Protein AF-0000000086131477 (afdb_homodimer)

Sequence (320 aa):
MYLPSTATLLSVALLLALPTSAAPSAKRVRQLFEVLTTGNFTDFFDLFSPNSTWNTIGFGVRDYDEMVEVFSEINCLLSNPPLIIETDLVLSQGSAGPYTSVQAHVPNGYIGTNVSFKGVQYNQTYSWIMKWDGETILSNTEYINDILAEDLIGDNSGNCMYLPSTATLLSVALLLALPTSAAPSAKRVRQLFEVLTTGNFTDFFDLFSPNSTWNTIGFGVRDYDEMVEVFSEINCLLSNPPLIIETDLVLSQGSAGPYTSVQAHVPNGYIGTNVSFKGVQYNQTYSWIMKWDGETILSNTEYINDILAEDLIGDNSGNC

Foldseek 3Di:
DPPPDPPPPPPPPPPPPPQAQFAAAQVVVQVQCVCLQVLNVVSVLVLADQQAWEQEPPPGIDGSVVVVVVLVVLQLFAPDDDFHKHWDDKDGCGSNHFKMKTKMWGDPPDVRHCAGPVGQRQTKIKIWIFGDRYSHTRYIYIYIDVVSVCVSVVVVPRPD/DPDDDPDPPPPPPPPPPPQAQFAAAQVVVQVQCVCLQVLNVVSVLVLADQQAWEQEVPPGIDGSVVVVVVLVVLQLFAPDDDFHKHWDDKDGCGSNHFKMKTKMWGDPPDPRHCAGPVGQRQTKIKIWIFGDRYSHTRYIYIYIDVVSVCVSVVVVPRPD

Organism: Cryphonectria parasitica (strain ATCC 38755 / EP155) (NCBI:txid660469)

InterPro domains:
  IPR032710 NTF2-like domain superfamily [SSF54427] (26-146)

pLDDT: mean 86.53, std 18.63, range [32.75, 98.94]

Solvent-accessible surface area (backbone atoms only — not comparable to full-atom values): 17178 Å² total; per-residue (Å²): 135,84,74,80,79,78,78,77,78,73,74,73,71,71,70,69,70,66,84,64,50,21,19,49,43,38,69,52,48,55,60,64,50,50,40,31,61,73,34,37,57,67,67,50,56,65,35,40,38,83,82,15,41,39,31,34,59,83,76,48,76,31,45,41,70,57,46,56,48,50,58,50,49,54,31,44,33,29,65,43,63,59,57,46,37,43,81,75,45,62,44,42,43,13,81,79,23,27,40,35,40,37,33,32,33,27,69,79,77,51,87,64,46,43,19,30,74,86,63,49,73,54,72,45,46,39,40,36,41,33,37,25,55,48,82,31,32,47,32,34,41,35,34,45,35,51,62,61,51,47,55,59,57,68,50,63,65,49,82,108,135,83,76,79,78,78,76,78,76,74,73,72,72,71,70,70,70,67,83,64,50,20,20,51,42,37,69,53,48,53,60,64,49,51,40,31,62,73,32,38,57,69,67,51,55,66,34,39,39,83,82,15,40,38,32,34,60,81,77,48,76,33,45,41,69,57,48,56,48,50,57,52,50,54,32,44,31,30,64,44,62,60,56,45,36,44,82,76,46,61,44,41,43,14,80,78,24,26,40,35,39,37,34,32,32,28,68,81,76,51,88,64,45,44,18,29,72,85,64,48,75,53,72,46,46,39,41,37,41,32,37,26,55,48,82,31,31,48,33,36,42,34,33,44,34,52,63,60,51,47,54,60,56,68,53,64,64,48,82,107

Secondary structure (DSSP, 8-state):
----------------------PPPHHHHHHHGGGGGGT-HHHHHTTEEEEEEEEETTTEEEEHHHHHHHHHHHHHHBSSPPP--EEEEEEE-GGG-SEEEEEEE----STTTTBBTT--B---EEEEEEEEETTEEEEEEEEE-HHHHHHHHHT-----/----------------------PPPHHHHHHHGGGGGGT-HHHHHTTEEEEEEEEETTTEEEEHHHHHHHHHHHHHHBSSPPP--EEEEEEE-GGG-SEEEEEEE----STTTTBBTT--B---EEEEEEEEETTEEEEEEEEE-HHHHHHHHHT-----

Structure (mmCIF, N/CA/C/O backbone):
data_AF-0000000086131477-model_v1
#
loop_
_entity.id
_entity.type
_entity.pdbx_description
1 polymer 'SnoaL-like domain-containing protein'
#
loop_
_atom_site.group_PDB
_atom_site.id
_atom_site.type_symbol
_atom_site.label_atom_id
_atom_site.label_alt_id
_atom_site.label_comp_id
_atom_site.label_asym_id
_atom_site.label_entity_id
_atom_site.label_seq_id
_atom_site.pdbx_PDB_ins_code
_atom_site.Cartn_x
_atom_site.Cartn_y
_atom_site.Cartn_z
_atom_site.occupancy
_atom_site.B_iso_or_equiv
_atom_site.auth_seq_id
_atom_site.auth_comp_id
_atom_site.auth_asym_id
_atom_site.auth_atom_id
_atom_site.pdbx_PDB_model_num
ATOM 1 N N . MET A 1 1 ? 9.133 74.188 -11.625 1 32.75 1 MET A N 1
ATOM 2 C CA . MET A 1 1 ? 8.227 73.188 -12.211 1 32.75 1 MET A CA 1
ATOM 3 C C . MET A 1 1 ? 8.484 71.812 -11.633 1 32.75 1 MET A C 1
ATOM 5 O O . MET A 1 1 ? 9.531 71.25 -11.891 1 32.75 1 MET A O 1
ATOM 9 N N . TYR A 1 2 ? 8 71.562 -10.398 1 42.69 2 TYR A N 1
ATOM 10 C CA . TYR A 1 2 ? 8.07 70.375 -9.57 1 42.69 2 TYR A CA 1
ATOM 11 C C . TYR A 1 2 ? 7.395 69.188 -10.258 1 42.69 2 TYR A C 1
ATOM 13 O O . TYR A 1 2 ? 6.219 69.25 -10.617 1 42.69 2 TYR A O 1
ATOM 21 N N . LEU A 1 3 ? 8.148 68.375 -11.07 1 43.03 3 LEU A N 1
ATOM 22 C CA . LEU A 1 3 ? 7.652 67.188 -11.711 1 43.03 3 LEU A CA 1
ATOM 23 C C . LEU A 1 3 ? 7.09 66.188 -10.68 1 43.03 3 LEU A C 1
ATOM 25 O O . LEU A 1 3 ? 7.703 66 -9.625 1 43.03 3 LEU A O 1
ATOM 29 N N . PRO A 1 4 ? 5.77 66 -10.688 1 45.69 4 PRO A N 1
ATOM 30 C CA . PRO A 1 4 ? 5.129 65.062 -9.766 1 45.69 4 PRO A CA 1
ATOM 31 C C . PRO A 1 4 ? 5.793 63.688 -9.766 1 45.69 4 PRO A C 1
ATOM 33 O O . PRO A 1 4 ? 6.41 63.281 -10.758 1 45.69 4 PRO A O 1
ATOM 36 N N . SER A 1 5 ? 6.305 63.219 -8.617 1 46.12 5 SER A N 1
ATOM 37 C CA . SER A 1 5 ? 6.836 61.906 -8.281 1 46.12 5 SER A CA 1
ATOM 38 C C . SER A 1 5 ? 5.91 60.781 -8.766 1 46.12 5 SER A C 1
ATOM 40 O O . SER A 1 5 ? 4.691 60.875 -8.602 1 46.12 5 SER A O 1
ATOM 42 N N . THR A 1 6 ? 6.227 60.125 -9.867 1 48.12 6 THR A N 1
ATOM 43 C CA . THR A 1 6 ? 5.574 58.938 -10.391 1 48.12 6 THR A CA 1
ATOM 44 C C . THR A 1 6 ? 5.359 57.906 -9.289 1 48.12 6 THR A C 1
ATOM 46 O O . THR A 1 6 ? 6.309 57.531 -8.594 1 48.12 6 THR A O 1
ATOM 49 N N . ALA A 1 7 ? 4.137 57.906 -8.672 1 48.66 7 ALA A N 1
ATOM 50 C CA . ALA A 1 7 ? 3.695 56.844 -7.785 1 48.66 7 ALA A CA 1
ATOM 51 C C . ALA A 1 7 ? 3.947 55.469 -8.414 1 48.66 7 ALA A C 1
ATOM 53 O O . ALA A 1 7 ? 3.529 55.219 -9.539 1 48.66 7 ALA A O 1
ATOM 54 N N . THR A 1 8 ? 5.043 54.781 -8.102 1 46.25 8 THR A N 1
ATOM 55 C CA . THR A 1 8 ? 5.273 53.375 -8.43 1 46.25 8 THR A CA 1
ATOM 56 C C . THR A 1 8 ? 4.109 52.531 -7.961 1 46.25 8 THR A C 1
ATOM 58 O O . THR A 1 8 ? 3.828 52.438 -6.762 1 46.25 8 THR A O 1
ATOM 61 N N . LEU A 1 9 ? 3.051 52.344 -8.797 1 39.81 9 LEU A N 1
ATOM 62 C CA . LEU A 1 9 ? 2.02 51.344 -8.516 1 39.81 9 LEU A CA 1
ATOM 63 C C . LEU A 1 9 ? 2.643 50 -8.195 1 39.81 9 LEU A C 1
ATOM 65 O O . LEU A 1 9 ? 3.318 49.406 -9.039 1 39.81 9 LEU A O 1
ATOM 69 N N . LEU A 1 10 ? 2.93 49.719 -6.988 1 40.97 10 LEU A N 1
ATOM 70 C CA . LEU A 1 10 ? 3.236 48.344 -6.582 1 40.97 10 LEU A CA 1
ATOM 71 C C . LEU A 1 10 ? 2.09 47.406 -6.934 1 40.97 10 LEU A C 1
ATOM 73 O O . LEU A 1 10 ? 0.997 47.5 -6.371 1 40.97 10 LEU A O 1
ATOM 77 N N . SER A 1 11 ? 1.997 46.969 -8.164 1 43.66 11 SER A N 1
ATOM 78 C CA . SER A 1 11 ? 1.09 45.875 -8.438 1 43.66 11 SER A CA 1
ATOM 79 C C . SER A 1 11 ? 1.346 44.688 -7.488 1 43.66 11 SER A C 1
ATOM 81 O O . SER A 1 11 ? 2.445 44.156 -7.461 1 43.66 11 SER A O 1
ATOM 83 N N . VAL A 1 12 ? 0.784 44.719 -6.32 1 43.28 12 VAL A N 1
ATOM 84 C CA . VAL A 1 12 ? 0.713 43.469 -5.566 1 43.28 12 VAL A CA 1
ATOM 85 C C . VAL A 1 12 ? 0.174 42.375 -6.465 1 43.28 12 VAL A C 1
ATOM 87 O O . VAL A 1 12 ? -1.001 42.375 -6.836 1 43.28 12 VAL A O 1
ATOM 90 N N . ALA A 1 13 ? 0.929 41.75 -7.348 1 42.25 13 ALA A N 1
ATOM 91 C CA . ALA A 1 13 ? 0.475 40.5 -7.902 1 42.25 13 ALA A CA 1
ATOM 92 C C . ALA A 1 13 ? -0.101 39.594 -6.816 1 42.25 13 ALA A C 1
ATOM 94 O O . ALA A 1 13 ? 0.621 39.156 -5.918 1 42.25 13 ALA A O 1
ATOM 95 N N . LEU A 1 14 ? -1.338 39.781 -6.473 1 39.38 14 LEU A N 1
ATOM 96 C CA . LEU A 1 14 ? -1.982 38.625 -5.828 1 39.38 14 LEU A CA 1
ATOM 97 C C . LEU A 1 14 ? -1.565 37.312 -6.492 1 39.38 14 LEU A C 1
ATOM 99 O O . LEU A 1 14 ? -1.903 37.062 -7.652 1 39.38 14 LEU A O 1
ATOM 103 N N . LEU A 1 15 ? -0.4 36.906 -6.297 1 42.31 15 LEU A N 1
ATOM 104 C CA . LEU A 1 15 ? -0.199 35.5 -6.645 1 42.31 15 LEU A CA 1
ATOM 105 C C . LEU A 1 15 ? -1.448 34.688 -6.336 1 42.31 15 LEU A C 1
ATOM 107 O O . LEU A 1 15 ? -1.74 34.406 -5.172 1 42.31 15 LEU A O 1
ATOM 111 N N . LEU A 1 16 ? -2.533 34.969 -6.938 1 41.81 16 LEU A N 1
ATOM 112 C CA . LEU A 1 16 ? -3.594 33.969 -6.906 1 41.81 16 LEU A CA 1
ATOM 113 C C . LEU A 1 16 ? -3.014 32.562 -6.773 1 41.81 16 LEU A C 1
ATOM 115 O O . LEU A 1 16 ? -2.35 32.094 -7.688 1 41.81 16 LEU A O 1
ATOM 119 N N . ALA A 1 17 ? -2.457 32.219 -5.609 1 46.94 17 ALA A N 1
ATOM 120 C CA . ALA A 1 17 ? -2.203 30.812 -5.332 1 46.94 17 ALA A CA 1
ATOM 121 C C . ALA A 1 17 ? -3.227 29.922 -6.031 1 46.94 17 ALA A C 1
ATOM 123 O O . ALA A 1 17 ? -4.426 30 -5.754 1 46.94 17 ALA A O 1
ATOM 124 N N . LEU A 1 18 ? -3.297 29.703 -7.27 1 50.12 18 LEU A N 1
ATOM 125 C CA . LEU A 1 18 ? -4.137 28.688 -7.891 1 50.12 18 LEU A CA 1
ATOM 126 C C . LEU A 1 18 ? -4.508 27.609 -6.891 1 50.12 18 LEU A C 1
ATOM 128 O O . LEU A 1 18 ? -3.666 27.172 -6.098 1 50.12 18 LEU A O 1
ATOM 132 N N . PRO A 1 19 ? -5.77 27.516 -6.527 1 53.78 19 PRO A N 1
ATOM 133 C CA . PRO A 1 19 ? -6.273 26.562 -5.543 1 53.78 19 PRO A CA 1
ATOM 134 C C . PRO A 1 19 ? -5.602 25.188 -5.656 1 53.78 19 PRO A C 1
ATOM 136 O O . PRO A 1 19 ? -5.645 24.562 -6.719 1 53.78 19 PRO A O 1
ATOM 139 N N . THR A 1 20 ? -4.453 25 -5.195 1 63.91 20 THR A N 1
ATOM 140 C CA . THR A 1 20 ? -3.803 23.703 -5.164 1 63.91 20 THR A CA 1
ATOM 141 C C . THR A 1 20 ? -4.77 22.625 -4.668 1 63.91 20 THR A C 1
ATOM 143 O O . THR A 1 20 ? -5.566 22.875 -3.76 1 63.91 20 THR A O 1
ATOM 146 N N . SER A 1 21 ? -5.105 21.656 -5.469 1 81.75 21 SER A N 1
ATOM 147 C CA . SER A 1 21 ? -5.965 20.547 -5.078 1 81.75 21 SER A CA 1
ATOM 148 C C . SER A 1 21 ? -5.609 20.031 -3.686 1 81.75 21 SER A C 1
ATOM 150 O O . SER A 1 21 ? -4.434 19.859 -3.359 1 81.75 21 SER A O 1
ATOM 152 N N . ALA A 1 22 ? -6.602 20.141 -2.846 1 93.75 22 ALA A N 1
ATOM 153 C CA . ALA A 1 22 ? -6.434 19.75 -1.451 1 93.75 22 ALA A CA 1
ATOM 154 C C . ALA A 1 22 ? -7.18 18.453 -1.157 1 93.75 22 ALA A C 1
ATOM 156 O O . ALA A 1 22 ? -8.203 18.156 -1.784 1 93.75 22 ALA A O 1
ATOM 157 N N . ALA A 1 23 ? -6.633 17.641 -0.344 1 98.19 23 ALA A N 1
ATOM 158 C CA . ALA A 1 23 ? -7.32 16.484 0.229 1 98.19 23 ALA A CA 1
ATOM 159 C C . ALA A 1 23 ? -7.98 16.844 1.558 1 98.19 23 ALA A C 1
ATOM 161 O O . ALA A 1 23 ? -7.605 17.828 2.199 1 98.19 23 ALA A O 1
ATOM 162 N N . PRO A 1 24 ? -9 16.047 1.978 1 98.44 24 PRO A N 1
ATOM 163 C CA . PRO A 1 24 ? -9.477 16.219 3.35 1 98.44 24 PRO A CA 1
ATOM 164 C C . PRO A 1 24 ? -8.422 15.875 4.395 1 98.44 24 PRO A C 1
ATOM 166 O O . PRO A 1 24 ? -7.434 15.203 4.082 1 98.44 24 PRO A O 1
ATOM 169 N N . SER A 1 25 ? -8.633 16.391 5.578 1 98 25 SER A N 1
ATOM 170 C CA . SER A 1 25 ? -7.777 15.977 6.688 1 98 25 SER A CA 1
ATOM 171 C C . SER A 1 25 ? -7.883 14.477 6.945 1 98 25 SER A C 1
ATOM 173 O O . SER A 1 25 ? -8.859 13.844 6.543 1 98 25 SER A O 1
ATOM 175 N N . ALA A 1 26 ? -6.902 14 7.637 1 98.5 26 ALA A N 1
ATOM 176 C CA . ALA A 1 26 ? -6.957 12.586 8.016 1 98.5 26 ALA A CA 1
ATOM 177 C C . ALA A 1 26 ? -8.211 12.289 8.836 1 98.5 26 ALA A C 1
ATOM 179 O O . ALA A 1 26 ? -8.859 11.266 8.641 1 98.5 26 ALA A O 1
ATOM 180 N N . LYS A 1 27 ? -8.516 13.148 9.727 1 98.25 27 LYS A N 1
ATOM 181 C CA . LYS A 1 27 ? -9.711 12.977 10.555 1 98.25 27 LYS A CA 1
ATOM 182 C C . LYS A 1 27 ? -10.969 12.93 9.695 1 98.25 2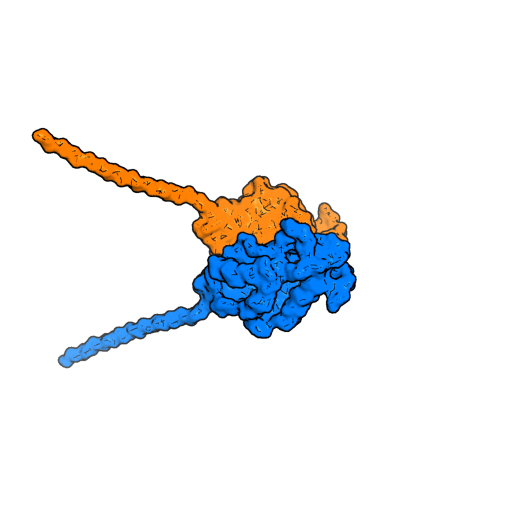7 LYS A C 1
ATOM 184 O O . LYS A 1 27 ? -11.844 12.094 9.914 1 98.25 27 LYS A O 1
ATOM 189 N N . ARG A 1 28 ? -11.047 13.773 8.75 1 98.75 28 ARG A N 1
ATOM 190 C CA . ARG A 1 28 ? -12.219 13.828 7.883 1 98.75 28 ARG A CA 1
ATOM 191 C C . ARG A 1 28 ? -12.32 12.578 7.016 1 98.75 28 ARG A C 1
ATOM 193 O O . ARG A 1 28 ? -13.406 12.031 6.824 1 98.75 28 ARG A O 1
ATOM 200 N N . VAL A 1 29 ? -11.227 12.117 6.469 1 98.88 29 VAL A N 1
ATOM 201 C CA . VAL A 1 29 ? -11.211 10.891 5.68 1 98.88 29 VAL A CA 1
ATOM 202 C C . VAL A 1 29 ? -11.727 9.727 6.52 1 98.88 29 VAL A C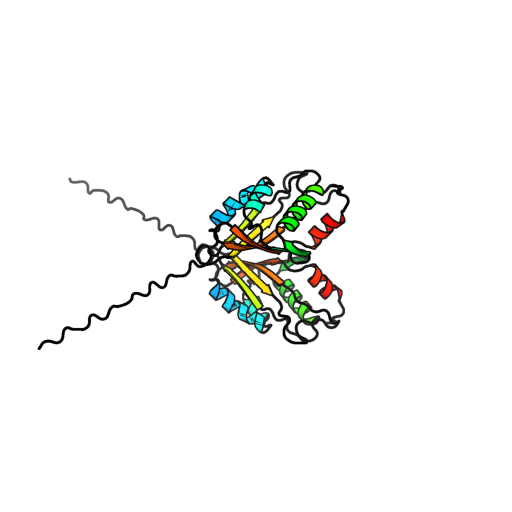 1
ATOM 204 O O . VAL A 1 29 ? -12.547 8.93 6.055 1 98.88 29 VAL A O 1
ATOM 207 N N . ARG A 1 30 ? -11.258 9.648 7.773 1 98.75 30 ARG A N 1
ATOM 208 C CA . ARG A 1 30 ? -11.734 8.594 8.656 1 98.75 30 ARG A CA 1
ATOM 209 C C . ARG A 1 30 ? -13.25 8.656 8.828 1 98.75 30 ARG A C 1
ATOM 211 O O . ARG A 1 30 ? -13.93 7.629 8.805 1 98.75 30 ARG A O 1
ATOM 218 N N . GLN A 1 31 ? -13.734 9.828 8.984 1 98.75 31 GLN A N 1
ATOM 219 C CA . GLN A 1 31 ? -15.18 10.008 9.133 1 98.75 31 GLN A CA 1
ATOM 220 C C . GLN A 1 31 ? -15.922 9.57 7.879 1 98.75 31 GLN A C 1
ATOM 222 O O . GLN A 1 31 ? -16.922 8.859 7.965 1 98.75 31 GLN A O 1
ATOM 227 N N . LEU A 1 32 ? -15.414 9.961 6.746 1 98.75 32 LEU A N 1
ATOM 228 C CA . LEU A 1 32 ? -16.047 9.633 5.477 1 98.75 32 LEU A CA 1
ATOM 229 C C . LEU A 1 32 ? -16.031 8.125 5.238 1 98.75 32 LEU A C 1
ATOM 231 O O . LEU A 1 32 ? -16.969 7.578 4.645 1 98.75 32 LEU A O 1
ATOM 235 N N . PHE A 1 33 ? -15.055 7.445 5.75 1 98.81 33 PHE A N 1
ATOM 236 C CA . PHE A 1 33 ? -14.875 6.031 5.457 1 98.81 33 PHE A CA 1
ATOM 237 C C . PHE A 1 33 ? -15.578 5.164 6.492 1 98.81 33 PHE A C 1
ATOM 239 O O . PHE A 1 33 ? -15.602 3.939 6.375 1 98.81 33 PHE A O 1
ATOM 246 N N . GLU A 1 34 ? -16.266 5.781 7.484 1 98.31 34 GLU A N 1
ATOM 247 C CA . GLU A 1 34 ? -17.031 5.027 8.484 1 98.31 34 GLU A CA 1
ATOM 248 C C . GLU A 1 34 ? -18.125 4.188 7.828 1 98.31 34 GLU A C 1
ATOM 250 O O . GLU A 1 34 ? -18.531 3.166 8.375 1 98.31 34 GLU A O 1
ATOM 255 N N . VAL A 1 35 ? -18.547 4.547 6.703 1 97.81 35 VAL A N 1
ATOM 256 C CA . VAL A 1 35 ? -19.594 3.836 5.977 1 97.81 35 VAL A CA 1
ATOM 257 C C . VAL A 1 35 ? -19.125 2.422 5.645 1 97.81 35 VAL A C 1
ATOM 259 O O . VAL A 1 35 ? -19.938 1.518 5.453 1 97.81 35 VAL A O 1
ATOM 262 N N . LEU A 1 36 ? -17.828 2.232 5.551 1 96.94 36 LEU A N 1
ATOM 263 C CA . LEU A 1 36 ? -17.25 0.924 5.246 1 96.94 36 LEU A CA 1
ATOM 264 C C . LEU A 1 36 ? -17.516 -0.062 6.379 1 96.94 36 LEU A C 1
ATOM 266 O O . LEU A 1 36 ? -17.609 -1.271 6.148 1 96.94 36 LEU A O 1
ATOM 270 N N . THR A 1 37 ? -17.688 0.413 7.617 1 95.5 37 THR A N 1
ATOM 271 C CA . THR A 1 37 ? -17.844 -0.458 8.773 1 95.5 37 THR A CA 1
ATOM 272 C C . THR A 1 37 ? -19.234 -1.084 8.797 1 95.5 37 THR A C 1
ATOM 274 O O . THR A 1 37 ? -19.484 -2.039 9.539 1 95.5 37 THR A O 1
ATOM 277 N N . THR A 1 38 ? -20.156 -0.576 7.957 1 93.94 38 THR A N 1
ATOM 278 C CA . THR A 1 38 ? -21.484 -1.167 7.84 1 93.94 38 THR A CA 1
ATOM 279 C C . THR A 1 38 ? -21.688 -1.782 6.457 1 93.94 38 THR A C 1
ATOM 281 O O . THR A 1 38 ? -22.797 -2.172 6.094 1 93.94 38 THR A O 1
ATOM 284 N N . GLY A 1 39 ? -20.719 -1.726 5.672 1 94.5 39 GLY A N 1
ATOM 285 C CA . GLY A 1 39 ? -20.781 -2.309 4.34 1 94.5 39 GLY A CA 1
ATOM 286 C C . GLY A 1 39 ? -21.594 -1.474 3.361 1 94.5 39 GLY A C 1
ATOM 287 O O . GLY A 1 39 ? -22.141 -2.002 2.393 1 94.5 39 GLY A O 1
ATOM 288 N N . ASN A 1 40 ? -21.734 -0.215 3.703 1 95.44 40 ASN A N 1
ATOM 289 C CA . ASN A 1 40 ? -22.438 0.693 2.807 1 95.44 40 ASN A CA 1
ATOM 290 C C . ASN A 1 40 ? -21.531 1.189 1.683 1 95.44 40 ASN A C 1
ATOM 292 O O . ASN A 1 40 ? -21.062 2.326 1.718 1 95.44 40 ASN A O 1
ATOM 296 N N . PHE A 1 41 ? -21.438 0.434 0.59 1 95.75 41 PHE A N 1
ATOM 297 C CA . PHE A 1 41 ? -20.516 0.742 -0.5 1 95.75 41 PHE A CA 1
ATOM 298 C C . PHE A 1 41 ? -21.141 1.757 -1.455 1 95.75 41 PHE A C 1
ATOM 300 O O . PHE A 1 41 ? -20.422 2.439 -2.191 1 95.75 41 PHE A O 1
ATOM 307 N N . THR A 1 42 ? -22.438 1.88 -1.412 1 95.94 42 THR A N 1
ATOM 308 C CA . THR A 1 42 ? -23.062 2.938 -2.203 1 95.94 42 THR A CA 1
ATOM 309 C C . THR A 1 42 ? -22.562 4.309 -1.759 1 95.94 42 THR A C 1
ATOM 311 O O . THR A 1 42 ? -22.078 5.09 -2.576 1 95.94 42 THR A O 1
ATOM 314 N N . ASP A 1 43 ? -22.625 4.559 -0.471 1 97.69 43 ASP A N 1
ATOM 315 C CA . ASP A 1 43 ? -22.141 5.836 0.058 1 97.69 43 ASP A CA 1
ATOM 316 C C . ASP A 1 43 ? -20.641 5.984 -0.138 1 97.69 43 ASP A C 1
ATOM 318 O O . ASP A 1 43 ? -20.141 7.086 -0.397 1 97.69 43 ASP A O 1
ATOM 322 N N . PHE A 1 44 ? -19.938 4.914 0.017 1 98.56 44 PHE A N 1
ATOM 323 C CA . PHE A 1 44 ? -18.484 4.965 -0.184 1 98.56 44 PHE A CA 1
ATOM 324 C C . PHE A 1 44 ? -18.156 5.375 -1.614 1 98.56 44 PHE A C 1
ATOM 326 O O . PHE A 1 44 ? -17.359 6.281 -1.835 1 98.56 44 PHE A O 1
ATOM 333 N N . PHE A 1 45 ? -18.828 4.734 -2.588 1 98.12 45 PHE A N 1
ATOM 334 C CA . PHE A 1 45 ? -18.5 5 -3.984 1 98.12 45 PHE A CA 1
ATOM 335 C C . PHE A 1 45 ? -19.047 6.355 -4.418 1 98.12 45 PHE A C 1
ATOM 337 O O . PHE A 1 45 ? -18.625 6.898 -5.441 1 98.12 45 PHE A O 1
ATOM 344 N N . ASP A 1 46 ? -19.953 6.969 -3.631 1 97.94 46 ASP A N 1
ATOM 345 C CA . ASP A 1 46 ? -20.422 8.328 -3.891 1 97.94 46 ASP A CA 1
ATOM 346 C C . ASP A 1 46 ? -19.297 9.344 -3.678 1 97.94 46 ASP A C 1
ATOM 348 O O . ASP A 1 46 ? -19.406 10.492 -4.109 1 97.94 46 ASP A O 1
ATOM 352 N N . LEU A 1 47 ? -18.281 8.922 -3.002 1 98.69 47 LEU A N 1
ATOM 353 C CA . LEU A 1 47 ? -17.141 9.812 -2.775 1 98.69 47 LEU A CA 1
ATOM 354 C C . LEU A 1 47 ? -16.281 9.938 -4.035 1 98.69 47 LEU A C 1
ATOM 356 O O . LEU A 1 47 ? -15.438 10.828 -4.133 1 98.69 47 LEU A O 1
ATOM 360 N N . PHE A 1 48 ? -16.453 9.031 -4.988 1 98.69 48 PHE A N 1
ATOM 361 C CA . PHE A 1 48 ? -15.625 9.008 -6.184 1 98.69 48 PHE A CA 1
ATOM 362 C C . PHE A 1 48 ? -16.266 9.812 -7.309 1 98.69 48 PHE A C 1
ATOM 364 O O . PHE A 1 48 ? -17.484 9.773 -7.484 1 98.69 48 PHE A O 1
ATOM 371 N N . SER A 1 49 ? -15.391 10.477 -8.078 1 98.56 49 SER A N 1
ATOM 372 C CA . SER A 1 49 ? -15.844 11.039 -9.344 1 98.56 49 SER A CA 1
ATOM 373 C C . SER A 1 49 ? -16.328 9.953 -10.297 1 98.56 49 SER A C 1
ATOM 375 O O . SER A 1 49 ? -15.719 8.883 -10.391 1 98.56 49 SER A O 1
ATOM 377 N N . PRO A 1 50 ? -17.422 10.203 -11.07 1 97.81 50 PRO A N 1
ATOM 378 C CA . PRO A 1 50 ? -17.844 9.203 -12.047 1 97.81 50 PRO A CA 1
ATOM 379 C C . PRO A 1 50 ? -16.781 8.906 -13.102 1 97.81 50 PRO A C 1
ATOM 381 O O . PRO A 1 50 ? -16.859 7.887 -13.789 1 97.81 50 PRO A O 1
ATOM 384 N N . ASN A 1 51 ? -15.781 9.812 -13.211 1 98.25 51 ASN A N 1
ATOM 385 C CA . ASN A 1 51 ? -14.688 9.617 -14.156 1 98.25 51 ASN A CA 1
ATOM 386 C C . ASN A 1 51 ? -13.438 9.086 -13.469 1 98.25 51 ASN A C 1
ATOM 388 O O . ASN A 1 51 ? -12.344 9.109 -14.047 1 98.25 51 ASN A O 1
ATOM 392 N N . SER A 1 52 ? -13.609 8.664 -12.25 1 98.69 52 SER A N 1
ATOM 393 C CA . SER A 1 52 ? -12.461 8.203 -11.484 1 98.69 52 SER A CA 1
ATOM 394 C C . SER A 1 52 ? -11.906 6.895 -12.039 1 98.69 52 SER A C 1
ATOM 396 O O . SER A 1 52 ? -12.602 6.191 -12.773 1 98.69 52 SER A O 1
ATOM 398 N N . THR A 1 53 ? -10.633 6.645 -11.75 1 98.75 53 THR A N 1
ATOM 399 C CA . THR A 1 53 ? -9.984 5.375 -12.062 1 98.75 53 THR A CA 1
ATOM 400 C C . THR A 1 53 ? -9.547 4.664 -10.789 1 98.75 53 THR A C 1
ATOM 402 O O . THR A 1 53 ? -9.219 5.312 -9.789 1 98.75 53 THR A O 1
ATOM 405 N N . TRP A 1 54 ? -9.602 3.434 -10.844 1 98.69 54 TRP A N 1
ATOM 406 C CA . TRP A 1 54 ? -9.172 2.543 -9.773 1 98.69 54 TRP A CA 1
ATOM 407 C C . TRP A 1 54 ? -8.18 1.511 -10.289 1 98.69 54 TRP A C 1
ATOM 409 O O . TRP A 1 54 ? -8.539 0.622 -11.062 1 98.69 54 TRP A O 1
ATOM 419 N N . ASN A 1 55 ? -6.969 1.658 -9.805 1 98.75 55 ASN A N 1
ATOM 420 C CA . ASN A 1 55 ? -5.91 0.731 -10.195 1 98.75 55 ASN A CA 1
ATOM 421 C C . ASN A 1 55 ? -5.586 -0.252 -9.07 1 98.75 55 ASN A C 1
ATOM 423 O O . ASN A 1 55 ? -4.98 0.123 -8.07 1 98.75 55 ASN A O 1
ATOM 427 N N . THR A 1 56 ? -6.027 -1.461 -9.188 1 98.25 56 THR A N 1
ATOM 428 C CA . THR A 1 56 ? -5.605 -2.498 -8.258 1 98.25 56 THR A CA 1
ATOM 429 C C . THR A 1 56 ? -4.328 -3.176 -8.742 1 98.25 56 THR A C 1
ATOM 431 O O . THR A 1 56 ? -4.336 -3.889 -9.742 1 98.25 56 THR A O 1
ATOM 434 N N . ILE A 1 57 ? -3.289 -3.014 -7.988 1 98.31 57 ILE A N 1
ATOM 435 C CA . ILE A 1 57 ? -1.998 -3.582 -8.359 1 98.31 57 ILE A CA 1
ATOM 436 C C . ILE A 1 57 ? -2.115 -5.102 -8.461 1 98.31 57 ILE A C 1
ATOM 438 O O . ILE A 1 57 ? -2.643 -5.75 -7.559 1 98.31 57 ILE A O 1
ATOM 442 N N . GLY A 1 58 ? -1.718 -5.648 -9.625 1 94.94 58 GLY A N 1
ATOM 443 C CA . GLY A 1 58 ? -1.846 -7.074 -9.891 1 94.94 58 GLY A CA 1
ATOM 444 C C . GLY A 1 58 ? -3.062 -7.418 -10.727 1 94.94 58 GLY A C 1
ATOM 445 O O . GLY A 1 58 ? -3.115 -8.477 -11.352 1 94.94 58 GLY A O 1
ATOM 446 N N . PHE A 1 59 ? -4.086 -6.492 -10.781 1 95.06 59 PHE A N 1
ATOM 447 C CA . PHE A 1 59 ? -5.34 -6.844 -11.438 1 95.06 59 PHE A CA 1
ATOM 448 C C . PHE A 1 59 ? -5.699 -5.816 -12.508 1 95.06 59 PHE A C 1
ATOM 450 O O . PHE A 1 59 ? -6.594 -6.051 -13.328 1 95.06 59 PHE A O 1
ATOM 457 N N . GLY A 1 60 ? -5.035 -4.629 -12.461 1 96.5 60 GLY A N 1
ATOM 458 C CA . GLY A 1 60 ? -5.215 -3.674 -13.539 1 96.5 60 GLY A CA 1
ATOM 459 C C . GLY A 1 60 ? -6.105 -2.504 -13.164 1 96.5 60 GLY A C 1
ATOM 460 O O . GLY A 1 60 ? -6.516 -2.379 -12.008 1 96.5 60 GLY A O 1
ATOM 461 N N . VAL A 1 61 ? -6.359 -1.618 -14.195 1 98.31 61 VAL A N 1
ATOM 462 C CA . VAL A 1 61 ? -7.098 -0.374 -14 1 98.31 61 VAL A CA 1
ATOM 463 C C . VAL A 1 61 ? -8.562 -0.58 -14.375 1 98.31 61 VAL A C 1
ATOM 465 O O . VAL A 1 61 ? -8.867 -1.233 -15.375 1 98.31 61 VAL A O 1
ATOM 468 N N . ARG A 1 62 ? -9.461 -0.019 -13.555 1 98.44 62 ARG A N 1
ATOM 469 C CA . ARG A 1 62 ? -10.898 -0.048 -13.789 1 98.44 62 ARG A CA 1
ATOM 470 C C . ARG A 1 62 ? -11.492 1.354 -13.703 1 98.44 62 ARG A C 1
ATOM 472 O O . ARG A 1 62 ? -10.992 2.203 -12.961 1 98.44 62 ARG A O 1
ATOM 479 N N . ASP A 1 63 ? -12.516 1.511 -14.469 1 98.44 63 ASP A N 1
ATOM 480 C CA . ASP A 1 63 ? -13.266 2.75 -14.305 1 98.44 63 ASP A CA 1
ATOM 481 C C . ASP A 1 63 ? -14.297 2.623 -13.18 1 98.44 63 ASP A C 1
ATOM 483 O O . ASP A 1 63 ? -14.367 1.587 -12.516 1 98.44 63 ASP A O 1
ATOM 487 N N . TYR A 1 64 ? -14.984 3.678 -12.945 1 98.19 64 TYR A N 1
ATOM 488 C CA . TYR A 1 64 ? -15.922 3.771 -11.828 1 98.19 64 TYR A CA 1
ATOM 489 C C . TYR A 1 64 ? -16.922 2.619 -11.859 1 98.19 64 TYR A C 1
ATOM 491 O O . TYR A 1 64 ? -17.062 1.89 -10.875 1 98.19 64 TYR A O 1
ATOM 499 N N . ASP A 1 65 ? -17.594 2.328 -12.945 1 97.81 65 ASP A N 1
ATOM 500 C CA . ASP A 1 65 ? -18.641 1.302 -13.047 1 97.81 65 ASP A CA 1
ATOM 501 C C . ASP A 1 65 ? -18.047 -0.093 -12.852 1 97.81 65 ASP A C 1
ATOM 503 O O . ASP A 1 65 ? -18.641 -0.939 -12.188 1 97.81 65 ASP A O 1
ATOM 507 N N . GLU A 1 66 ? -16.922 -0.283 -13.43 1 97.5 66 GLU A N 1
ATOM 508 C CA . GLU A 1 66 ? -16.266 -1.576 -13.305 1 97.5 66 GLU A CA 1
ATOM 509 C C . GLU A 1 66 ? -15.891 -1.862 -11.852 1 97.5 66 GLU A C 1
ATOM 511 O O . GLU A 1 66 ? -16 -2.998 -11.383 1 97.5 66 GLU A O 1
ATOM 516 N N . MET A 1 67 ? -15.461 -0.821 -11.156 1 96.31 67 MET A N 1
ATOM 517 C CA . MET A 1 67 ? -15.062 -1.022 -9.766 1 96.31 67 MET A CA 1
ATOM 518 C C . MET A 1 67 ? -16.281 -1.321 -8.891 1 96.31 67 MET A C 1
ATOM 520 O O . MET A 1 67 ? -16.219 -2.191 -8.023 1 96.31 67 MET A O 1
ATOM 524 N N . VAL A 1 68 ? -17.328 -0.635 -9.125 1 95.94 68 VAL A N 1
ATOM 525 C CA . VAL A 1 68 ? -18.562 -0.905 -8.398 1 95.94 68 VAL A CA 1
ATOM 526 C C . VAL A 1 68 ? -18.984 -2.359 -8.609 1 95.94 68 VAL A C 1
ATOM 528 O O . VAL A 1 68 ? -19.391 -3.041 -7.664 1 95.94 68 VAL A O 1
ATOM 531 N N . GLU A 1 69 ? -18.797 -2.867 -9.789 1 94.12 69 GLU A N 1
ATOM 532 C CA . GLU A 1 69 ? -19.141 -4.25 -10.10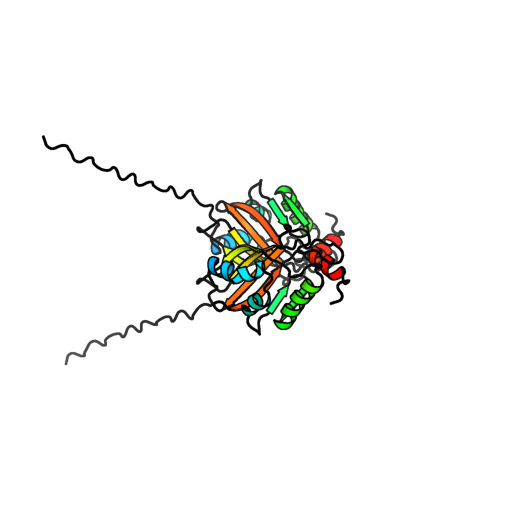9 1 94.12 69 GLU A CA 1
ATOM 533 C C . GLU A 1 69 ? -18.25 -5.23 -9.352 1 94.12 69 GLU A C 1
ATOM 535 O O . GLU A 1 69 ? -18.719 -6.273 -8.891 1 94.12 69 GLU A O 1
ATOM 540 N N . VAL A 1 70 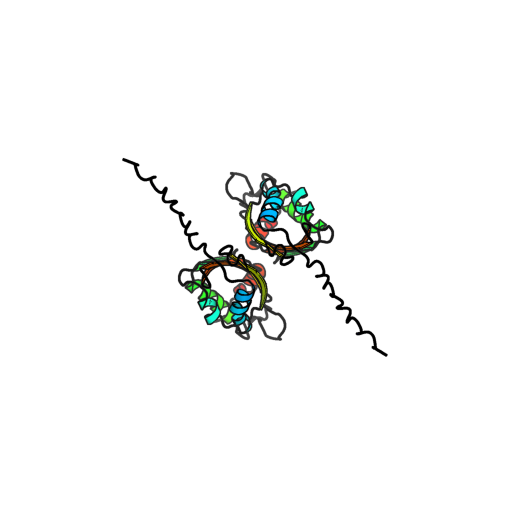? -17 -4.926 -9.211 1 93.19 70 VAL A N 1
ATOM 541 C CA . VAL A 1 70 ? -16.062 -5.801 -8.508 1 93.19 70 VAL A CA 1
ATOM 542 C C . VAL A 1 70 ? -16.516 -5.973 -7.059 1 93.19 70 VAL A C 1
ATOM 544 O O . VAL A 1 70 ? -16.547 -7.094 -6.543 1 93.19 70 VAL A O 1
ATOM 547 N N . PHE A 1 71 ? -16.859 -4.863 -6.406 1 92.94 71 PHE A N 1
ATOM 548 C CA . PHE A 1 71 ? -17.25 -4.945 -5.008 1 92.94 71 PHE A CA 1
ATOM 549 C C . PHE A 1 71 ? -18.578 -5.695 -4.867 1 92.94 71 PHE A C 1
ATOM 551 O O . PHE A 1 71 ? -18.781 -6.418 -3.889 1 92.94 71 PHE A O 1
ATOM 558 N N . SER A 1 72 ? -19.422 -5.551 -5.855 1 91.88 72 SER A N 1
ATOM 559 C CA . SER A 1 72 ? -20.656 -6.332 -5.887 1 91.88 72 SER A CA 1
ATOM 560 C C . SER A 1 72 ? -20.359 -7.82 -6.027 1 91.88 72 SER A C 1
ATOM 562 O O . SER A 1 72 ? -20.984 -8.648 -5.352 1 91.88 72 SER A O 1
ATOM 564 N N . GLU A 1 73 ? -19.438 -8.141 -6.824 1 90 73 GLU A N 1
ATOM 565 C CA . GLU A 1 73 ? -19.047 -9.531 -7.031 1 90 73 GLU A CA 1
ATOM 566 C C . GLU A 1 73 ? -18.453 -10.133 -5.762 1 90 73 GLU A C 1
ATOM 568 O O . GLU A 1 73 ? -18.734 -11.281 -5.418 1 90 73 GLU A O 1
ATOM 573 N N . ILE A 1 74 ? -17.609 -9.367 -5.102 1 91.25 74 ILE A N 1
ATOM 574 C CA . ILE A 1 74 ? -17.016 -9.836 -3.855 1 91.25 74 ILE A CA 1
ATOM 575 C C . ILE A 1 74 ? -18.125 -10.141 -2.844 1 91.25 74 ILE A C 1
ATOM 577 O O . ILE A 1 74 ? -18.094 -11.18 -2.18 1 91.25 74 ILE A O 1
ATOM 581 N N . ASN A 1 75 ? -19.078 -9.273 -2.791 1 90.5 75 ASN A N 1
ATOM 582 C CA . ASN A 1 75 ? -20.203 -9.492 -1.875 1 90.5 75 ASN A CA 1
ATOM 583 C C . ASN A 1 75 ? -20.969 -10.758 -2.223 1 90.5 75 ASN A C 1
ATOM 585 O O . ASN A 1 75 ? -21.438 -11.469 -1.333 1 90.5 75 ASN A O 1
ATOM 589 N N . CYS A 1 76 ? -21.016 -11.039 -3.469 1 89.31 76 CYS A N 1
ATOM 590 C CA . CYS A 1 76 ? -21.734 -12.219 -3.928 1 89.31 76 CYS A CA 1
ATOM 591 C C . CYS A 1 76 ? -21.016 -13.5 -3.535 1 89.31 76 CYS A C 1
ATOM 593 O O . CYS A 1 76 ? -21.625 -14.562 -3.451 1 89.31 76 CYS A O 1
ATOM 595 N N . LEU A 1 77 ? -19.797 -13.406 -3.248 1 89.12 77 LEU A N 1
ATOM 596 C CA . LEU A 1 77 ? -19.016 -14.586 -2.908 1 89.12 77 LEU A CA 1
ATOM 597 C C . LEU A 1 77 ? -19.062 -14.859 -1.41 1 89.12 77 LEU A C 1
ATOM 599 O O . LEU A 1 77 ? -18.672 -15.945 -0.96 1 89.12 77 LEU A O 1
ATOM 603 N N . LEU A 1 78 ? -19.516 -13.875 -0.652 1 89 78 LEU A N 1
ATOM 604 C CA . LEU A 1 78 ? -19.547 -14.016 0.799 1 89 78 LEU A CA 1
ATOM 605 C C . LEU A 1 78 ? -20.828 -14.727 1.24 1 89 78 LEU A C 1
ATOM 607 O O . LEU A 1 78 ? -21.906 -14.477 0.692 1 89 78 LEU A O 1
ATOM 611 N N . SER A 1 79 ? -20.703 -15.586 2.275 1 86.94 79 SER A N 1
ATOM 612 C CA . SER A 1 79 ? -21.844 -16.328 2.785 1 86.94 79 SER A CA 1
ATOM 613 C C . SER A 1 79 ? -22.812 -15.414 3.514 1 86.94 79 SER A C 1
ATOM 615 O O . SER A 1 79 ? -24.031 -15.648 3.502 1 86.94 79 SER A O 1
ATOM 617 N N . ASN A 1 80 ? -22.344 -14.359 4.148 1 89 80 ASN A N 1
ATOM 618 C CA . ASN A 1 80 ? -23.156 -13.375 4.871 1 89 80 ASN A CA 1
ATOM 619 C C . ASN A 1 80 ? -22.75 -11.953 4.516 1 89 80 ASN A C 1
ATOM 621 O O . ASN A 1 80 ? -22.047 -11.289 5.285 1 89 80 ASN A O 1
ATOM 625 N N . PRO A 1 81 ? -23.234 -11.5 3.412 1 90.31 81 PRO A N 1
ATOM 626 C CA . PRO A 1 81 ? -22.953 -10.109 3.051 1 90.31 81 PRO A CA 1
ATOM 627 C C . PRO A 1 81 ? -23.672 -9.109 3.949 1 90.31 81 PRO A C 1
ATOM 629 O O . PRO A 1 81 ? -24.641 -9.469 4.629 1 90.31 81 PRO A O 1
ATOM 632 N N . PRO A 1 82 ? -23.047 -7.883 4.062 1 92.38 82 PRO A N 1
ATOM 633 C CA . PRO A 1 82 ? -22.031 -7.246 3.211 1 92.38 82 PRO A CA 1
ATOM 634 C C . PRO A 1 82 ? -20.609 -7.414 3.75 1 92.38 82 PRO A C 1
ATOM 636 O O . PRO A 1 82 ? -20.438 -7.715 4.934 1 92.38 82 PRO A O 1
ATOM 639 N N . LEU A 1 83 ? -19.609 -7.172 2.818 1 93.25 83 LEU A N 1
ATOM 640 C CA . LEU A 1 83 ? -18.219 -7.016 3.23 1 93.25 83 LEU A CA 1
ATOM 641 C C . LEU A 1 83 ? -18.062 -5.828 4.176 1 93.25 83 LEU A C 1
ATOM 643 O O . LEU A 1 83 ? -18.609 -4.754 3.924 1 93.25 83 LEU A O 1
ATOM 647 N N . ILE A 1 84 ? -17.406 -6.105 5.246 1 94.31 84 ILE A N 1
ATOM 648 C CA . ILE A 1 84 ? -17.109 -5.062 6.223 1 94.31 84 ILE A CA 1
ATOM 649 C C . ILE A 1 84 ? -15.609 -4.746 6.211 1 94.31 84 ILE A C 1
ATOM 651 O O . ILE A 1 84 ? -14.781 -5.656 6.18 1 94.31 84 ILE A O 1
ATOM 655 N N . ILE A 1 85 ? -15.312 -3.4 6.207 1 96.38 85 ILE A N 1
ATOM 656 C CA . ILE A 1 85 ? -13.922 -2.945 6.199 1 96.38 85 ILE A CA 1
ATOM 657 C C . ILE A 1 85 ? -13.719 -1.898 7.293 1 96.38 85 ILE A C 1
ATOM 659 O O . ILE A 1 85 ? -14.57 -1.023 7.488 1 96.38 85 ILE A O 1
ATOM 663 N N . GLU A 1 86 ? -12.648 -2.014 8 1 97 86 GLU A N 1
ATOM 664 C CA . GLU A 1 86 ? -12.289 -1.042 9.031 1 97 86 GLU A CA 1
ATOM 665 C C . GLU A 1 86 ? -11.016 -0.282 8.656 1 97 86 GLU A C 1
ATOM 667 O O . GLU A 1 86 ? -10.062 -0.871 8.141 1 97 86 GLU A O 1
ATOM 672 N N . THR A 1 87 ? -11.031 1.047 8.938 1 98.44 87 THR A N 1
ATOM 673 C CA . THR A 1 87 ? -9.875 1.895 8.664 1 98.44 87 THR A CA 1
ATOM 674 C C . THR A 1 87 ? -8.875 1.822 9.82 1 98.44 87 THR A C 1
ATOM 676 O O . THR A 1 87 ? -9.25 1.983 10.984 1 98.44 87 THR A O 1
ATOM 679 N N . ASP A 1 88 ? -7.625 1.579 9.508 1 98.56 88 ASP A N 1
ATOM 680 C CA . ASP A 1 88 ? -6.578 1.465 10.523 1 98.56 88 ASP A CA 1
ATOM 681 C C . ASP A 1 88 ? -5.793 2.77 10.648 1 98.56 88 ASP A C 1
ATOM 683 O O . ASP A 1 88 ? -5.59 3.273 11.75 1 98.56 88 ASP A O 1
ATOM 687 N N . LEU A 1 89 ? -5.324 3.293 9.523 1 98.81 89 LEU A N 1
ATOM 688 C CA . LEU A 1 89 ? -4.438 4.449 9.461 1 98.81 89 LEU A CA 1
ATOM 689 C C . LEU A 1 89 ? -4.77 5.332 8.266 1 98.81 89 LEU A C 1
ATOM 691 O O . LEU A 1 89 ? -5.016 4.824 7.168 1 98.81 89 LEU A O 1
ATOM 695 N N . VAL A 1 90 ? -4.82 6.625 8.516 1 98.88 90 VAL A N 1
ATOM 696 C CA . VAL A 1 90 ? -4.988 7.59 7.434 1 98.88 90 VAL A CA 1
ATOM 697 C C . VAL A 1 90 ? -3.863 8.625 7.488 1 98.88 90 VAL A C 1
ATOM 699 O O . VAL A 1 90 ? -3.609 9.219 8.539 1 98.88 90 VAL A O 1
ATOM 702 N N . LEU A 1 91 ? -3.162 8.758 6.41 1 98.88 91 LEU A N 1
ATOM 703 C CA . LEU A 1 91 ? -2.262 9.883 6.18 1 98.88 91 LEU A CA 1
ATOM 704 C C . LEU A 1 91 ? -2.803 10.797 5.086 1 98.88 91 LEU A C 1
ATOM 706 O O . LEU A 1 91 ? -3.307 10.328 4.066 1 98.88 91 LEU A O 1
ATOM 710 N N . SER A 1 92 ? -2.727 12.102 5.344 1 98.69 92 SER A N 1
ATOM 711 C CA . SER A 1 92 ? -3.273 13.07 4.398 1 98.69 92 SER A CA 1
ATOM 712 C C . SER A 1 92 ? -2.348 14.273 4.238 1 98.69 92 SER A C 1
ATOM 714 O O . SER A 1 92 ? -1.771 14.75 5.219 1 98.69 92 SER A O 1
ATOM 716 N N . GLN A 1 93 ? -2.289 14.695 3.01 1 97.62 93 GLN A N 1
ATOM 717 C CA . GLN A 1 93 ? -1.599 15.961 2.793 1 97.62 93 GLN A CA 1
ATOM 718 C C . GLN A 1 93 ? -2.465 17.141 3.223 1 97.62 93 GLN A C 1
ATOM 720 O O . GLN A 1 93 ? -1.967 18.25 3.387 1 97.62 93 GLN A O 1
ATOM 725 N N . GLY A 1 94 ? -3.729 16.875 3.398 1 95.56 94 GLY A N 1
ATOM 726 C CA . GLY A 1 94 ? -4.617 17.969 3.736 1 95.56 94 GLY A CA 1
ATOM 727 C C . GLY A 1 94 ? -4.57 19.109 2.734 1 95.56 94 GLY A C 1
ATOM 728 O O . GLY A 1 94 ? -4.672 18.891 1.526 1 95.56 94 GLY A O 1
ATOM 729 N N . SER A 1 95 ? -4.449 20.312 3.307 1 94.06 95 SER A N 1
ATOM 730 C CA . SER A 1 95 ? -4.43 21.5 2.457 1 94.06 95 SER A CA 1
ATOM 731 C C . SER A 1 95 ? -3.123 21.594 1.676 1 94.06 95 SER A C 1
ATOM 733 O O . SER A 1 95 ? -3.018 22.375 0.73 1 94.06 95 SER A O 1
ATOM 735 N N . ALA A 1 96 ? -2.17 20.766 2.064 1 93.88 96 ALA A N 1
ATOM 736 C CA . ALA A 1 96 ? -0.849 20.859 1.448 1 93.88 96 ALA A CA 1
ATOM 737 C C . ALA A 1 96 ? -0.797 20.062 0.144 1 93.88 96 ALA A C 1
ATOM 739 O O . ALA A 1 96 ? 0.182 20.156 -0.601 1 93.88 96 ALA A O 1
ATOM 740 N N . GLY A 1 97 ? -1.805 19.266 -0.201 1 97.12 97 GLY A N 1
ATOM 741 C CA . GLY A 1 97 ? -1.781 18.5 -1.434 1 97.12 97 GLY A CA 1
ATOM 742 C C . GLY A 1 97 ? -2.992 17.594 -1.598 1 97.12 97 GLY A C 1
ATOM 743 O O . GLY A 1 97 ? -3.85 17.531 -0.713 1 97.12 97 GLY A O 1
ATOM 744 N N . PRO A 1 98 ? -3.051 16.891 -2.68 1 98.44 98 PRO A N 1
ATOM 745 C CA . PRO A 1 98 ? -4.281 16.172 -3.045 1 98.44 98 PRO A CA 1
ATOM 746 C C . PRO A 1 98 ? -4.277 14.719 -2.607 1 98.44 98 PRO A C 1
ATOM 748 O O . PRO A 1 98 ? -5.258 14 -2.822 1 98.44 98 PRO A O 1
ATOM 751 N N . TYR A 1 99 ? -3.24 14.266 -1.91 1 98.81 99 TYR A N 1
ATOM 752 C CA . TYR A 1 99 ? -3.123 12.82 -1.761 1 98.81 99 TYR A CA 1
ATOM 753 C C . TYR A 1 99 ? -3.398 12.398 -0.323 1 98.81 99 TYR A C 1
ATOM 755 O O . TYR A 1 99 ? -3.066 13.117 0.618 1 98.81 99 TYR A O 1
ATOM 763 N N . THR A 1 100 ? -4.004 11.195 -0.199 1 98.94 100 THR A N 1
ATOM 764 C CA . THR A 1 100 ? -4.105 10.461 1.057 1 98.94 100 THR A CA 1
ATOM 765 C C . THR A 1 100 ? -3.627 9.023 0.88 1 98.94 100 THR A C 1
ATOM 767 O O . THR A 1 100 ? -3.617 8.5 -0.235 1 98.94 100 THR A O 1
ATOM 770 N N . SER A 1 101 ? -3.156 8.484 1.894 1 98.94 101 SER A N 1
ATOM 771 C CA . SER A 1 101 ? -2.963 7.043 2.053 1 98.94 101 SER A CA 1
ATOM 772 C C . SER A 1 101 ? -3.838 6.488 3.172 1 98.94 101 SER A C 1
ATOM 774 O O . SER A 1 101 ? -3.859 7.035 4.277 1 98.94 101 SER A O 1
ATOM 776 N N . VAL A 1 102 ? -4.562 5.422 2.898 1 98.94 102 VAL A N 1
ATOM 777 C CA . VAL A 1 102 ? -5.441 4.785 3.875 1 98.94 102 VAL A CA 1
ATOM 778 C C . VAL A 1 102 ? -5.102 3.299 3.979 1 98.94 102 VAL A C 1
ATOM 780 O O . VAL A 1 102 ? -5.09 2.586 2.973 1 98.94 102 VAL A O 1
ATOM 783 N N . GLN A 1 103 ? -4.785 2.865 5.18 1 98.88 103 GLN A N 1
ATOM 784 C CA . GLN A 1 103 ? -4.723 1.442 5.496 1 98.88 103 GLN A CA 1
ATOM 785 C C . GLN A 1 103 ? -6.027 0.958 6.117 1 98.88 103 GLN A C 1
ATOM 787 O O . GLN A 1 103 ? -6.605 1.637 6.969 1 98.88 103 GLN A O 1
ATOM 792 N N . ALA A 1 104 ? -6.414 -0.162 5.637 1 98.56 104 ALA A N 1
ATOM 793 C CA . ALA A 1 104 ? -7.664 -0.748 6.109 1 98.56 104 ALA A CA 1
ATOM 794 C C . ALA A 1 104 ? -7.586 -2.271 6.129 1 98.56 104 ALA A C 1
ATOM 796 O O . ALA A 1 104 ? -6.629 -2.855 5.617 1 98.56 104 ALA A O 1
ATOM 797 N N . HIS A 1 105 ? -8.625 -2.867 6.848 1 97.56 105 HIS A N 1
ATOM 798 C CA . HIS A 1 105 ? -8.656 -4.324 6.867 1 97.56 105 HIS A CA 1
ATOM 799 C C . HIS A 1 105 ? -10.078 -4.844 7.02 1 97.56 105 HIS A C 1
ATOM 801 O O . HIS A 1 105 ? -10.977 -4.098 7.43 1 97.56 105 HIS A O 1
ATOM 807 N N . VAL A 1 106 ? -10.195 -6.117 6.574 1 96 106 VAL A N 1
ATOM 808 C CA . VAL A 1 106 ? -11.406 -6.859 6.879 1 96 106 VAL A CA 1
ATOM 809 C C . VAL A 1 106 ? -11.297 -7.496 8.266 1 96 106 VAL A C 1
ATOM 811 O O . VAL A 1 106 ? -10.414 -8.32 8.508 1 96 106 VAL A O 1
ATOM 814 N N . PRO A 1 107 ? -12.18 -7.125 9.195 1 92.25 107 PRO A N 1
ATOM 815 C CA . PRO A 1 107 ? -12.055 -7.664 10.555 1 92.25 107 PRO A CA 1
ATOM 816 C C . PRO A 1 107 ? -12.398 -9.148 10.633 1 92.25 107 PRO A C 1
ATOM 818 O O . PRO A 1 107 ? -13.188 -9.648 9.828 1 92.25 107 PRO A O 1
ATOM 821 N N . ASN A 1 108 ? -11.758 -10.031 11.57 1 80.38 108 ASN A N 1
ATOM 822 C CA . ASN A 1 108 ? -11.984 -11.461 11.766 1 80.38 108 ASN A CA 1
ATOM 823 C C . ASN A 1 108 ? -13.125 -11.719 12.742 1 80.38 108 ASN A C 1
ATOM 825 O O . ASN A 1 108 ? -13.484 -12.875 13 1 80.38 108 ASN A O 1
ATOM 829 N N . GLY A 1 109 ? -13.703 -10.828 13.516 1 63.12 109 GLY A N 1
ATOM 830 C CA . GLY A 1 109 ? -14.359 -11.023 14.805 1 63.12 109 GLY A CA 1
ATOM 831 C C . GLY A 1 109 ? -15.672 -11.773 14.695 1 63.12 109 GLY A C 1
ATOM 832 O O . GLY A 1 109 ? -16.094 -12.438 15.641 1 63.12 109 GLY A O 1
ATOM 833 N N . TYR A 1 110 ? -16.516 -11.422 13.781 1 62.56 110 TYR A N 1
ATOM 834 C CA . TYR A 1 110 ? -17.797 -12.062 14.055 1 62.56 110 TYR A CA 1
ATOM 835 C C . TYR A 1 110 ? -17.969 -13.312 13.211 1 62.56 110 TYR A C 1
ATOM 837 O O . TYR A 1 110 ? -17.656 -13.312 12.016 1 62.56 110 TYR A O 1
ATOM 845 N N . ILE A 1 111 ? -18.062 -14.336 13.969 1 59.69 111 ILE A N 1
ATOM 846 C CA . ILE A 1 111 ? -18.297 -15.633 13.328 1 59.69 111 ILE A CA 1
ATOM 847 C C . ILE A 1 111 ? -19.219 -15.453 12.125 1 59.69 111 ILE A C 1
ATOM 849 O O . ILE A 1 111 ? -20.281 -14.828 12.234 1 59.69 111 ILE A O 1
ATOM 853 N N . GLY A 1 112 ? -18.781 -15.844 11 1 66.25 112 GLY A N 1
ATOM 854 C CA . GLY A 1 112 ? -19.594 -15.883 9.797 1 66.25 112 GLY A CA 1
ATOM 855 C C . GLY A 1 112 ? -19.438 -14.633 8.945 1 66.25 112 GLY A C 1
ATOM 856 O O . GLY A 1 112 ? -19.984 -14.57 7.836 1 66.25 112 GLY A O 1
ATOM 857 N N . THR A 1 113 ? -18.656 -13.734 9.555 1 78.94 113 THR A N 1
ATOM 858 C CA . THR A 1 113 ? -18.516 -12.531 8.742 1 78.94 113 THR A CA 1
ATOM 859 C C . THR A 1 113 ? -17.25 -12.602 7.883 1 78.94 113 THR A C 1
ATOM 861 O O . THR A 1 113 ? -16.266 -13.227 8.273 1 78.94 113 THR A O 1
ATOM 864 N N . ASN A 1 114 ? -17.438 -12.219 6.668 1 87.88 114 ASN A N 1
ATOM 865 C CA . ASN A 1 114 ? -16.344 -12.117 5.723 1 87.88 114 ASN A CA 1
ATOM 866 C C . ASN A 1 114 ? -15.758 -13.484 5.383 1 87.88 114 ASN A C 1
ATOM 868 O O . ASN A 1 114 ? -14.539 -13.672 5.391 1 87.88 114 ASN A O 1
ATOM 872 N N . VAL A 1 115 ? -16.672 -14.438 5.324 1 86.88 115 VAL A N 1
ATOM 873 C CA . VAL A 1 115 ? -16.359 -15.805 4.914 1 86.88 115 VAL A CA 1
ATOM 874 C C . VAL A 1 115 ? -17.078 -16.141 3.613 1 86.88 115 VAL A C 1
ATOM 876 O O . VAL A 1 115 ? -18.25 -15.789 3.441 1 86.88 115 VAL A O 1
ATOM 879 N N . SER A 1 116 ? -16.312 -16.781 2.766 1 86.88 116 SER A N 1
ATOM 880 C CA . SER A 1 116 ? -16.953 -17.156 1.504 1 86.88 116 SER A CA 1
ATOM 881 C C . SER A 1 116 ? -17.891 -18.328 1.688 1 86.88 116 SER A C 1
ATOM 883 O O . SER A 1 116 ? -17.922 -18.953 2.75 1 86.88 116 SER A O 1
ATOM 885 N N . PHE A 1 117 ? -18.594 -18.672 0.612 1 84 117 PHE A N 1
ATOM 886 C CA . PHE A 1 117 ? -19.516 -19.797 0.614 1 84 117 PHE A CA 1
ATOM 887 C C . PHE A 1 117 ? -18.781 -21.109 0.824 1 84 117 PHE A C 1
ATOM 889 O O . PHE A 1 117 ? -19.312 -22.047 1.407 1 84 117 PHE A O 1
ATOM 896 N N . LYS A 1 118 ? -17.594 -21.078 0.475 1 83.69 118 LYS A N 1
ATOM 897 C CA . LYS A 1 118 ? -16.812 -22.312 0.565 1 83.69 118 LYS A CA 1
ATOM 898 C C . LYS A 1 118 ? -15.953 -22.328 1.823 1 83.69 118 LYS A C 1
ATOM 900 O O . LYS A 1 118 ? -15.102 -23.203 1.98 1 83.69 118 LYS A O 1
ATOM 905 N N . GLY A 1 119 ? -16.125 -21.359 2.611 1 83.31 119 GLY A N 1
ATOM 906 C CA . GLY A 1 119 ? -15.5 -21.391 3.922 1 83.31 119 GLY A CA 1
ATOM 907 C C . GLY A 1 119 ? -14.156 -20.688 3.961 1 83.31 119 GLY A C 1
ATOM 908 O O . GLY A 1 119 ? -13.445 -20.75 4.965 1 83.31 119 GLY A O 1
ATOM 909 N N . VAL A 1 120 ? -13.859 -20.047 2.955 1 83.12 120 VAL A N 1
ATOM 910 C CA . VAL A 1 120 ? -12.609 -19.297 2.943 1 83.12 120 VAL A CA 1
ATOM 911 C C . VAL A 1 120 ? -12.773 -18.016 3.766 1 83.12 120 VAL A C 1
ATOM 913 O O . VAL A 1 120 ? -13.672 -17.203 3.5 1 83.12 120 VAL A O 1
ATOM 916 N N . GLN A 1 121 ? -11.945 -17.891 4.836 1 88.75 121 GLN A N 1
ATOM 917 C CA . GLN A 1 121 ? -11.914 -16.641 5.59 1 88.75 121 GLN A CA 1
ATOM 918 C C . GLN A 1 121 ? -11.242 -15.523 4.785 1 88.75 121 GLN A C 1
ATOM 920 O O . GLN A 1 121 ? -10.078 -15.641 4.402 1 88.75 121 GLN A O 1
ATOM 925 N N . TYR A 1 122 ? -11.938 -14.406 4.539 1 91.56 122 TYR A N 1
ATOM 926 C CA . TYR A 1 122 ? -11.422 -13.312 3.727 1 91.56 122 TYR A CA 1
ATOM 927 C C . TYR A 1 122 ? -10.852 -12.203 4.605 1 91.56 122 TYR A C 1
ATOM 929 O O . TYR A 1 122 ? -11.375 -11.086 4.625 1 91.56 122 TYR A O 1
ATOM 937 N N . ASN A 1 123 ? -9.742 -12.445 5.242 1 93.25 123 ASN A N 1
ATOM 938 C CA . ASN A 1 123 ? -9.055 -11.484 6.098 1 93.25 123 ASN A CA 1
ATOM 939 C C . ASN A 1 123 ? -8.125 -10.578 5.289 1 93.25 123 ASN A C 1
ATOM 941 O O . ASN A 1 123 ? -6.918 -10.547 5.531 1 93.25 123 ASN A O 1
ATOM 945 N N . GLN A 1 124 ? -8.758 -9.812 4.441 1 95.75 124 GLN A N 1
ATOM 946 C CA . GLN A 1 124 ? -8.023 -8.977 3.502 1 95.75 124 GLN A CA 1
ATOM 947 C C . GLN A 1 124 ? -7.512 -7.707 4.176 1 95.75 124 GLN A C 1
ATOM 949 O O . GLN A 1 124 ? -8.086 -7.25 5.168 1 95.75 124 GLN A O 1
ATOM 954 N N . THR A 1 125 ? -6.414 -7.164 3.686 1 97.56 125 THR A N 1
ATOM 955 C CA . THR A 1 125 ? -5.895 -5.848 4.035 1 97.56 125 THR A CA 1
ATOM 956 C C . THR A 1 125 ? -5.746 -4.977 2.793 1 97.56 125 THR A C 1
ATOM 958 O O . THR A 1 125 ? -5.645 -5.488 1.678 1 97.56 125 THR A O 1
ATOM 961 N N . TYR A 1 126 ? -5.824 -3.67 2.996 1 98.62 126 TYR A N 1
ATOM 962 C CA . TYR A 1 126 ? -5.816 -2.717 1.895 1 98.62 126 TYR A CA 1
ATOM 963 C C . TYR A 1 126 ? -4.824 -1.589 2.156 1 98.62 126 TYR A C 1
ATOM 965 O O . TYR A 1 126 ? -4.699 -1.116 3.289 1 98.62 126 TYR A O 1
ATOM 973 N N . SER A 1 127 ? -4.113 -1.185 1.195 1 98.94 127 SER A N 1
ATOM 974 C CA . SER A 1 127 ? -3.488 0.132 1.109 1 98.94 127 SER A CA 1
ATOM 975 C C . SER A 1 127 ? -4.027 0.922 -0.079 1 98.94 127 SER A C 1
ATOM 977 O O . SER A 1 127 ? -3.838 0.526 -1.231 1 98.94 127 SER A O 1
ATOM 979 N N . TRP A 1 128 ? -4.723 2.029 0.214 1 98.94 128 TRP A N 1
ATOM 980 C CA . TRP A 1 128 ? -5.285 2.91 -0.805 1 98.94 128 TRP A CA 1
ATOM 981 C C . TRP A 1 128 ? -4.508 4.219 -0.887 1 98.94 128 TRP A C 1
ATOM 983 O O . TRP A 1 128 ? -4.32 4.898 0.123 1 98.94 128 TRP A O 1
ATOM 993 N N . ILE A 1 129 ? -3.99 4.492 -2.027 1 98.94 129 ILE A N 1
ATOM 994 C CA . ILE A 1 129 ? -3.404 5.793 -2.336 1 98.94 129 ILE A CA 1
ATOM 995 C C . ILE A 1 129 ? -4.355 6.594 -3.223 1 98.94 129 ILE A C 1
ATOM 997 O O . ILE A 1 129 ? -4.551 6.258 -4.395 1 98.94 129 ILE A O 1
ATOM 1001 N N . MET A 1 130 ? -4.867 7.695 -2.645 1 98.94 130 MET A N 1
ATOM 1002 C CA . MET A 1 130 ? -5.977 8.359 -3.318 1 98.94 130 MET A CA 1
ATOM 1003 C C . MET A 1 130 ? -5.629 9.812 -3.639 1 98.94 130 MET A C 1
ATOM 1005 O O . MET A 1 130 ? -4.977 10.484 -2.844 1 98.94 130 MET A O 1
ATOM 1009 N N . LYS A 1 131 ? -6.059 10.172 -4.828 1 98.88 131 LYS A N 1
ATOM 1010 C CA . LYS A 1 131 ? -6.008 11.578 -5.234 1 98.88 131 LYS A CA 1
ATOM 1011 C C . LYS A 1 131 ? -7.383 12.234 -5.113 1 98.88 131 LYS A C 1
ATOM 1013 O O . LYS A 1 131 ? -8.375 11.695 -5.605 1 98.88 131 LYS A O 1
ATOM 1018 N N . TRP A 1 132 ? -7.387 13.406 -4.457 1 98.69 132 TRP A N 1
ATOM 1019 C CA . TRP A 1 132 ? -8.641 14.078 -4.137 1 98.69 132 TRP A CA 1
ATOM 1020 C C . TRP A 1 132 ? -8.734 15.43 -4.844 1 98.69 132 TRP A C 1
ATOM 1022 O O . TRP A 1 132 ? -7.715 16.047 -5.137 1 98.69 132 TRP A O 1
ATOM 1032 N N . ASP A 1 133 ? -9.93 15.805 -5.152 1 97.31 133 ASP A N 1
ATOM 1033 C CA . ASP A 1 133 ? -10.344 17.188 -5.363 1 97.31 133 ASP A CA 1
ATOM 1034 C C . ASP A 1 133 ? -11.445 17.594 -4.387 1 97.31 133 ASP A C 1
ATOM 1036 O O . ASP A 1 133 ? -12.625 17.297 -4.613 1 97.31 133 ASP A O 1
ATOM 1040 N N . GLY A 1 134 ? -10.93 18.297 -3.312 1 96.12 134 GLY A N 1
ATOM 1041 C CA . GLY A 1 134 ? -11.852 18.438 -2.193 1 96.12 134 GLY A CA 1
ATOM 1042 C C . GLY A 1 134 ? -12.203 17.109 -1.541 1 96.12 134 GLY A C 1
ATOM 1043 O O . GLY A 1 134 ? -11.312 16.359 -1.148 1 96.12 134 GLY A O 1
ATOM 1044 N N . GLU A 1 135 ? -13.508 16.828 -1.488 1 97.88 135 GLU A N 1
ATOM 1045 C CA . GLU A 1 135 ? -13.898 15.57 -0.864 1 97.88 135 GLU A CA 1
ATOM 1046 C C . GLU A 1 135 ? -14.281 14.531 -1.912 1 97.88 135 GLU A C 1
ATOM 1048 O O . GLU A 1 135 ? -14.953 13.547 -1.602 1 97.88 135 GLU A O 1
ATOM 1053 N N . THR A 1 136 ? -13.898 14.828 -3.164 1 98.56 136 THR A N 1
ATOM 1054 C CA . THR A 1 136 ? -14.141 13.891 -4.25 1 98.56 136 THR A CA 1
ATOM 1055 C C . THR A 1 136 ? -12.859 13.148 -4.617 1 98.56 136 THR A C 1
ATOM 1057 O O . THR A 1 136 ? -11.812 13.766 -4.828 1 98.56 136 THR A O 1
ATOM 1060 N N . ILE A 1 137 ? -12.961 11.852 -4.691 1 98.81 137 ILE A N 1
ATOM 1061 C CA . ILE A 1 137 ? -11.797 11.047 -5.07 1 98.81 137 ILE A CA 1
ATOM 1062 C C . ILE A 1 137 ? -11.719 10.945 -6.594 1 98.81 137 ILE A C 1
ATOM 1064 O O . ILE A 1 137 ? -12.688 10.562 -7.25 1 98.81 137 ILE A O 1
ATOM 1068 N N . LEU A 1 138 ? -10.562 11.234 -7.113 1 98.81 138 LEU A N 1
ATOM 1069 C CA . LEU A 1 138 ? -10.352 11.25 -8.555 1 98.81 138 LEU A CA 1
ATOM 1070 C C . LEU A 1 138 ? -9.703 9.945 -9.023 1 98.81 138 LEU A C 1
ATOM 1072 O O . LEU A 1 138 ? -9.898 9.531 -10.172 1 98.81 138 LEU A O 1
ATOM 1076 N N . SER A 1 139 ? -8.898 9.383 -8.188 1 98.88 139 SER A N 1
ATOM 1077 C CA . SER A 1 139 ? -8.242 8.125 -8.516 1 98.88 139 SER A CA 1
ATOM 1078 C C . SER A 1 139 ? -7.777 7.398 -7.258 1 98.88 139 SER A C 1
ATOM 1080 O O . SER A 1 139 ? -7.578 8.023 -6.215 1 98.88 139 SER A O 1
ATOM 1082 N N . ASN A 1 140 ? -7.68 6.121 -7.379 1 98.88 140 ASN A N 1
ATOM 1083 C CA . ASN A 1 140 ? -7.172 5.258 -6.32 1 98.88 140 ASN A CA 1
ATOM 1084 C C . ASN A 1 140 ? -6.215 4.203 -6.863 1 98.88 140 ASN A C 1
ATOM 1086 O O . ASN A 1 140 ? -6.504 3.561 -7.875 1 98.88 140 ASN A O 1
ATOM 1090 N N . THR A 1 141 ? -5.051 4.137 -6.281 1 98.94 141 THR A N 1
ATOM 1091 C CA . THR A 1 141 ? -4.207 2.951 -6.402 1 98.94 141 THR A CA 1
ATOM 1092 C C . THR A 1 141 ? -4.363 2.049 -5.184 1 98.94 141 THR A C 1
ATOM 1094 O O . THR A 1 141 ? -4.234 2.506 -4.043 1 98.94 141 THR A O 1
ATOM 1097 N N . GLU A 1 142 ? -4.695 0.801 -5.441 1 98.88 142 GLU A N 1
ATOM 1098 C CA . GLU A 1 142 ? -4.969 -0.161 -4.379 1 98.88 142 GLU A CA 1
ATOM 1099 C C . GLU A 1 142 ? -3.945 -1.292 -4.379 1 98.88 142 GLU A C 1
ATOM 1101 O O . GLU A 1 142 ? -3.68 -1.897 -5.418 1 98.88 142 GLU A O 1
ATOM 1106 N N . TYR A 1 143 ? -3.396 -1.477 -3.229 1 98.88 143 TYR A N 1
ATOM 1107 C CA . TYR A 1 143 ? -2.652 -2.701 -2.951 1 98.88 143 TYR A CA 1
ATOM 1108 C C . TYR A 1 143 ? -3.43 -3.607 -2.006 1 98.88 143 TYR A C 1
ATOM 1110 O O . TYR A 1 143 ? -4.043 -3.135 -1.046 1 98.88 143 TYR A O 1
ATOM 1118 N N . ILE A 1 144 ? -3.393 -4.879 -2.256 1 98.5 144 ILE A N 1
ATOM 1119 C CA . ILE A 1 144 ? -4.023 -5.902 -1.43 1 98.5 144 ILE A CA 1
ATOM 1120 C C . ILE A 1 144 ? -3.115 -7.125 -1.336 1 98.5 144 ILE A C 1
ATOM 1122 O O . ILE A 1 144 ? -2.012 -7.129 -1.886 1 98.5 144 ILE A O 1
ATOM 1126 N N . ASN A 1 145 ? -3.535 -8.078 -0.488 1 97.75 145 ASN A N 1
ATOM 1127 C CA . ASN A 1 145 ? -2.992 -9.43 -0.61 1 97.75 145 ASN A CA 1
ATOM 1128 C C . ASN A 1 145 ? -3.537 -10.148 -1.844 1 97.75 145 ASN A C 1
ATOM 1130 O O . ASN A 1 145 ? -4.645 -10.68 -1.816 1 97.75 145 ASN A O 1
ATOM 1134 N N . ASP A 1 146 ? -2.725 -10.156 -2.936 1 96.25 146 ASP A N 1
ATOM 1135 C CA . ASP A 1 146 ? -3.195 -10.695 -4.211 1 96.25 146 ASP A CA 1
ATOM 1136 C C . ASP A 1 146 ? -3.508 -12.188 -4.098 1 96.25 146 ASP A C 1
ATOM 1138 O O . ASP A 1 146 ? -4.441 -12.68 -4.734 1 96.25 146 ASP A O 1
ATOM 1142 N N . ILE A 1 147 ? -2.746 -12.812 -3.299 1 91.38 147 ILE A N 1
ATOM 1143 C CA . ILE A 1 147 ? -2.891 -14.258 -3.146 1 91.38 147 ILE A CA 1
ATOM 1144 C C . ILE A 1 147 ? -4.246 -14.578 -2.523 1 91.38 147 ILE A C 1
ATOM 1146 O O . ILE A 1 147 ? -4.973 -15.445 -3.012 1 91.38 147 ILE A O 1
ATOM 1150 N N . LEU A 1 148 ? -4.566 -13.836 -1.504 1 91.31 148 LEU A N 1
ATOM 1151 C CA . LEU A 1 148 ? -5.855 -14.023 -0.843 1 91.31 148 LEU A CA 1
ATOM 1152 C C . LEU A 1 148 ? -7.004 -13.68 -1.784 1 91.31 148 LEU A C 1
ATOM 1154 O O . LEU A 1 148 ? -8.031 -14.359 -1.794 1 91.31 148 LEU A O 1
ATOM 1158 N N . ALA A 1 149 ? -6.863 -12.609 -2.551 1 92.44 149 ALA A N 1
ATOM 1159 C CA . ALA A 1 149 ? -7.895 -12.219 -3.508 1 92.44 149 ALA A CA 1
ATOM 1160 C C . ALA A 1 149 ? -8.109 -13.305 -4.559 1 92.44 149 ALA A C 1
ATOM 1162 O O . ALA A 1 149 ? -9.25 -13.625 -4.906 1 92.44 149 ALA A O 1
ATOM 1163 N N . GLU A 1 150 ? -7.047 -13.883 -5.043 1 88.69 150 GLU A N 1
ATOM 1164 C CA . GLU A 1 150 ? -7.148 -14.953 -6.027 1 88.69 150 GLU A CA 1
ATOM 1165 C C . GLU A 1 150 ? -7.852 -16.172 -5.441 1 88.69 150 GLU A C 1
ATOM 1167 O O . GLU A 1 150 ? -8.641 -16.828 -6.129 1 88.69 150 GLU A O 1
ATOM 1172 N N . ASP A 1 151 ? -7.516 -16.484 -4.223 1 86.06 151 ASP A N 1
ATOM 1173 C CA . ASP A 1 151 ? -8.18 -17.594 -3.557 1 86.06 151 ASP A CA 1
ATOM 1174 C C . ASP A 1 151 ? -9.688 -17.375 -3.488 1 86.06 151 ASP A C 1
ATOM 1176 O O . ASP A 1 151 ? -10.469 -18.312 -3.711 1 86.06 151 ASP A O 1
ATOM 1180 N N . LEU A 1 152 ? -10.094 -16.203 -3.18 1 87.5 152 LEU A N 1
ATOM 1181 C CA . LEU A 1 152 ? -11.516 -15.883 -3.084 1 87.5 152 LEU A CA 1
ATOM 1182 C C . LEU A 1 152 ? -12.188 -15.984 -4.449 1 87.5 152 LEU A C 1
ATOM 1184 O O . LEU A 1 152 ? -13.234 -16.609 -4.582 1 87.5 152 LEU A O 1
ATOM 1188 N N . ILE A 1 153 ? -11.555 -15.375 -5.445 1 82.75 153 ILE A N 1
ATOM 1189 C CA . ILE A 1 153 ? -12.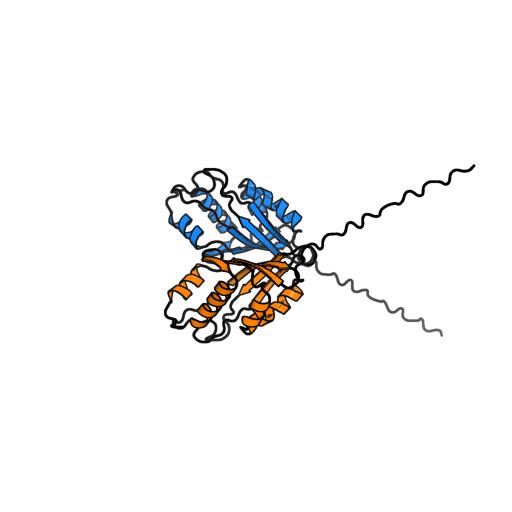117 -15.336 -6.793 1 82.75 153 ILE A CA 1
ATOM 1190 C C . ILE A 1 153 ? -12.133 -16.734 -7.387 1 82.75 153 ILE A C 1
ATOM 1192 O O . ILE A 1 153 ? -13.062 -17.094 -8.117 1 82.75 153 ILE A O 1
ATOM 1196 N N . GLY A 1 154 ? -11.031 -17.391 -7.184 1 75.94 154 GLY A N 1
ATOM 1197 C CA . GLY A 1 154 ? -10.961 -18.75 -7.68 1 75.94 154 GLY A CA 1
ATOM 1198 C C . GLY A 1 154 ? -12.031 -19.656 -7.102 1 75.94 154 GLY A C 1
ATOM 1199 O O . GLY A 1 154 ? -12.328 -20.719 -7.664 1 75.94 154 GLY A O 1
ATOM 1200 N N . ASP A 1 155 ? -12.344 -19.328 -5.996 1 63.25 155 ASP A N 1
ATOM 1201 C CA . ASP A 1 155 ? -13.414 -20.109 -5.387 1 63.25 155 ASP A CA 1
ATOM 1202 C C . ASP A 1 155 ? -14.719 -19.938 -6.152 1 63.25 155 ASP A C 1
ATOM 1204 O O . ASP A 1 155 ? -15.742 -20.531 -5.793 1 63.25 155 ASP A O 1
ATOM 1208 N N . ASN A 1 156 ? -14.789 -19.406 -7.355 1 60.44 156 ASN A N 1
ATOM 1209 C CA . ASN A 1 156 ? -15.836 -19.078 -8.328 1 60.44 156 ASN A CA 1
ATOM 1210 C C . ASN A 1 156 ? -17.156 -19.781 -7.984 1 60.44 156 ASN A C 1
ATOM 1212 O O . ASN A 1 156 ? -17.969 -20.016 -8.867 1 60.44 156 ASN A O 1
ATOM 1216 N N . SER A 1 157 ? -17.234 -20.281 -6.82 1 51.62 157 SER A N 1
ATOM 1217 C CA . SER A 1 157 ? -18.516 -20.938 -6.676 1 51.62 157 SER A CA 1
ATOM 1218 C C . SER A 1 157 ? -19.656 -19.938 -6.473 1 51.62 157 SER A C 1
ATOM 1220 O O . SER A 1 157 ? -20.828 -20.312 -6.441 1 51.62 157 SER A O 1
ATOM 1222 N N . GLY A 1 158 ? -19.266 -18.641 -6.137 1 50.91 158 GLY A N 1
ATOM 1223 C CA . GLY A 1 158 ? -20.469 -17.906 -5.82 1 50.91 158 GLY A CA 1
ATOM 1224 C C . GLY A 1 158 ? -21.281 -17.531 -7.047 1 50.91 158 GLY A C 1
ATOM 1225 O O . GLY A 1 158 ? -20.719 -17.281 -8.117 1 50.91 158 GLY A O 1
ATOM 1226 N N . ASN A 1 159 ? -22.328 -18.094 -7.266 1 56 159 ASN A N 1
ATOM 1227 C CA . ASN A 1 159 ? -23.391 -18 -8.266 1 56 159 ASN A CA 1
ATOM 1228 C C . ASN A 1 159 ? -24.125 -16.672 -8.18 1 56 159 ASN A C 1
ATOM 1230 O O . ASN A 1 159 ? -25.078 -16.531 -7.41 1 56 159 ASN A O 1
ATOM 1234 N N . CYS A 1 160 ? -23.406 -15.555 -7.887 1 58.16 160 CYS A N 1
ATOM 1235 C CA . CYS A 1 160 ? -24.359 -14.484 -8.164 1 58.16 160 CYS A CA 1
ATOM 1236 C C . CYS A 1 160 ? -24.234 -14.008 -9.609 1 58.16 160 CYS A C 1
ATOM 1238 O O . CYS A 1 160 ? -23.172 -14.141 -10.219 1 58.16 160 CYS A O 1
ATOM 1240 N N . MET B 1 1 ? -2.504 41.469 63.375 1 32.97 1 MET B N 1
ATOM 1241 C CA . MET B 1 1 ? -1.679 40.344 62.875 1 32.97 1 MET B CA 1
ATOM 1242 C C . MET B 1 1 ? -2.195 39.844 61.531 1 32.97 1 MET B C 1
ATOM 1244 O O . MET B 1 1 ? -3.275 39.25 61.469 1 32.97 1 MET B O 1
ATOM 1248 N N . TYR B 1 2 ? -1.944 40.594 60.469 1 42.12 2 TYR B N 1
ATOM 1249 C CA . TYR B 1 2 ? -2.314 40.406 59.062 1 42.12 2 TYR B CA 1
ATOM 1250 C C . TYR B 1 2 ? -1.729 39.125 58.531 1 42.12 2 TYR B C 1
ATOM 1252 O O . TYR B 1 2 ? -0.519 38.875 58.594 1 42.12 2 TYR B O 1
ATOM 1260 N N . LEU B 1 3 ? -2.465 38 58.594 1 43.22 3 LEU B N 1
ATOM 1261 C CA . LEU B 1 3 ? -2.078 36.688 58.062 1 43.22 3 LEU B CA 1
ATOM 1262 C C . LEU B 1 3 ? -1.786 36.812 56.562 1 43.22 3 LEU B C 1
ATOM 1264 O O . LEU B 1 3 ? -2.566 37.406 55.812 1 43.22 3 LEU B O 1
ATOM 1268 N N . PRO B 1 4 ? -0.498 36.688 56.156 1 45.66 4 PRO B N 1
ATOM 1269 C CA . PRO B 1 4 ? -0.118 36.781 54.75 1 45.66 4 PRO B CA 1
ATOM 1270 C C . PRO B 1 4 ? -0.922 35.844 53.875 1 45.66 4 PRO B C 1
ATOM 1272 O O . PRO B 1 4 ? -1.44 34.812 54.375 1 45.66 4 PRO B O 1
ATOM 1275 N N . SER B 1 5 ? -1.577 36.344 52.812 1 46.56 5 SER B N 1
ATOM 1276 C CA . SER B 1 5 ? -2.285 35.719 51.719 1 46.56 5 SER B CA 1
ATOM 1277 C C . SER B 1 5 ? -1.458 34.594 51.125 1 46.56 5 SER B C 1
ATOM 1279 O O . SER B 1 5 ? -0.254 34.719 50.906 1 46.56 5 SER B O 1
ATOM 1281 N N . THR B 1 6 ? -1.759 33.312 51.438 1 48.81 6 THR B N 1
ATOM 1282 C CA . THR B 1 6 ? -1.192 32.125 50.844 1 48.81 6 THR B CA 1
ATOM 1283 C C . THR B 1 6 ? -1.171 32.219 49.312 1 48.81 6 THR B C 1
ATOM 1285 O O . THR B 1 6 ? -2.197 32.5 48.688 1 48.81 6 THR B O 1
ATOM 1288 N N . ALA B 1 7 ? -0.003 32.688 48.75 1 49.03 7 ALA B N 1
ATOM 1289 C CA . ALA B 1 7 ? 0.266 32.594 47.344 1 49.03 7 ALA B CA 1
ATOM 1290 C C . ALA B 1 7 ? -0.105 31.219 46.781 1 49.03 7 ALA B C 1
ATOM 1292 O O . ALA B 1 7 ? 0.318 30.203 47.312 1 49.03 7 ALA B O 1
ATOM 1293 N N . THR B 1 8 ? -1.278 31.031 46.125 1 46.34 8 THR B N 1
ATOM 1294 C CA . THR B 1 8 ? -1.652 29.859 45.344 1 46.34 8 THR B CA 1
ATOM 1295 C C . THR B 1 8 ? -0.583 29.547 44.312 1 46.34 8 THR B C 1
ATOM 1297 O O . THR B 1 8 ? -0.318 30.359 43.406 1 46.34 8 THR B O 1
ATOM 1300 N N . LEU B 1 9 ? 0.455 28.766 44.656 1 39.78 9 LEU B N 1
ATOM 1301 C CA . LEU B 1 9 ? 1.38 28.25 43.656 1 39.78 9 LEU B CA 1
ATOM 1302 C C . LEU B 1 9 ? 0.622 27.594 42.5 1 39.78 9 LEU B C 1
ATOM 1304 O O . LEU B 1 9 ? -0.09 26.609 42.719 1 39.78 9 LEU B O 1
ATOM 1308 N N . LEU B 1 10 ? 0.271 28.312 41.531 1 40.62 10 LEU B N 1
ATOM 1309 C CA . LEU B 1 10 ? -0.168 27.688 40.281 1 40.62 10 LEU B CA 1
ATOM 1310 C C . LEU B 1 10 ? 0.892 26.734 39.75 1 40.62 10 LEU B C 1
ATOM 1312 O O . LEU B 1 10 ? 1.985 27.156 39.375 1 40.62 10 LEU B O 1
ATOM 1316 N N . SER B 1 11 ? 0.955 25.516 40.25 1 43.97 11 SER B N 1
ATOM 1317 C CA . SER B 1 11 ? 1.76 24.516 39.562 1 43.97 11 SER B CA 1
ATOM 1318 C C . SER B 1 11 ? 1.411 24.469 38.094 1 43.97 11 SER B C 1
ATOM 1320 O O . SER B 1 11 ? 0.269 24.172 37.719 1 43.97 11 SER B O 1
ATOM 1322 N N . VAL B 1 12 ? 1.973 25.328 37.281 1 43.38 12 VAL B N 1
ATOM 1323 C CA . VAL B 1 12 ? 1.947 25.047 35.844 1 43.38 12 VAL B CA 1
ATOM 1324 C C . VAL B 1 12 ? 2.371 23.609 35.625 1 43.38 12 VAL B C 1
ATOM 1326 O O . VAL B 1 12 ? 3.531 23.25 35.812 1 43.38 12 VAL B O 1
ATOM 1329 N N . ALA B 1 13 ? 1.545 22.609 35.812 1 41.88 13 ALA B N 1
ATOM 1330 C CA . ALA B 1 13 ? 1.875 21.312 35.188 1 41.88 13 ALA B CA 1
ATOM 1331 C C . ALA B 1 13 ? 2.406 21.5 33.781 1 41.88 13 ALA B C 1
ATOM 1333 O O . ALA B 1 13 ? 1.671 21.922 32.875 1 41.88 13 ALA B O 1
ATOM 1334 N N . LEU B 1 14 ? 3.668 21.812 33.625 1 40 14 LEU B N 1
ATOM 1335 C CA . LEU B 1 14 ? 4.242 21.5 32.344 1 40 14 LEU B CA 1
ATOM 1336 C C . LEU B 1 14 ? 3.719 20.172 31.797 1 40 14 LEU B C 1
ATOM 1338 O O . LEU B 1 14 ? 4.008 19.125 32.375 1 40 14 LEU B O 1
ATOM 1342 N N . LEU B 1 15 ? 2.535 20.125 31.406 1 41.62 15 LEU B N 1
ATOM 1343 C CA . LEU B 1 15 ? 2.223 18.953 30.594 1 41.62 15 LEU B CA 1
ATOM 1344 C C . LEU B 1 15 ? 3.418 18.547 29.734 1 41.62 15 LEU B C 1
ATOM 1346 O O . LEU B 1 15 ? 3.715 19.203 28.719 1 41.62 15 LEU B O 1
ATOM 1350 N N . LEU B 1 16 ? 4.508 18.234 30.297 1 41.28 16 LEU B N 1
ATOM 1351 C CA . LEU B 1 16 ? 5.488 17.516 29.5 1 41.28 16 LEU B CA 1
ATOM 1352 C C . LEU B 1 16 ? 4.805 16.688 28.406 1 41.28 16 LEU B C 1
ATOM 1354 O O . LEU B 1 16 ? 4.094 15.727 28.703 1 41.28 16 LEU B O 1
ATOM 1358 N N . ALA B 1 17 ? 4.258 17.328 27.375 1 46.91 17 ALA B N 1
ATOM 1359 C CA . ALA B 1 17 ? 3.908 16.594 26.172 1 46.91 17 ALA B CA 1
ATOM 1360 C C . ALA B 1 17 ? 4.855 15.406 25.953 1 46.91 17 ALA B C 1
ATOM 1362 O O . ALA B 1 17 ? 6.066 15.594 25.812 1 46.91 17 ALA B O 1
ATOM 1363 N N . LEU B 1 18 ? 4.871 14.352 26.625 1 49.88 18 LEU B N 1
ATOM 1364 C CA . LEU B 1 18 ? 5.633 13.164 26.281 1 49.88 18 LEU B CA 1
ATOM 1365 C C . LEU B 1 18 ? 5.977 13.148 24.797 1 49.88 18 LEU B C 1
ATOM 1367 O O . LEU B 1 18 ? 5.145 13.508 23.953 1 49.88 18 LEU B O 1
ATOM 1371 N N . PRO B 1 19 ? 7.238 13.266 24.484 1 53.66 19 PRO B N 1
ATOM 1372 C CA . PRO B 1 19 ? 7.723 13.32 23.094 1 53.66 19 PRO B CA 1
ATOM 1373 C C . PRO B 1 19 ? 6.973 12.367 22.172 1 53.66 19 PRO B C 1
ATOM 1375 O O . PRO B 1 19 ? 6.934 11.156 22.422 1 53.66 19 PRO B O 1
ATOM 1378 N N . THR B 1 20 ? 5.832 12.672 21.734 1 63.62 20 THR B N 1
ATOM 1379 C CA . THR B 1 20 ? 5.109 11.859 20.766 1 63.62 20 THR B CA 1
ATOM 1380 C C . THR B 1 20 ? 6.027 11.445 19.609 1 63.62 20 THR B C 1
ATOM 1382 O O . THR B 1 20 ? 6.855 12.242 19.156 1 63.62 20 THR B O 1
ATOM 1385 N N . SER B 1 21 ? 6.277 10.188 19.422 1 81.88 21 SER B N 1
ATOM 1386 C CA . SER B 1 21 ? 7.082 9.68 18.312 1 81.88 21 SER B CA 1
ATOM 1387 C C . SER B 1 21 ? 6.738 10.391 17.016 1 81.88 21 SER B C 1
ATOM 1389 O O . SER B 1 21 ? 5.562 10.594 16.688 1 81.88 21 SER B O 1
ATOM 1391 N N . ALA B 1 22 ? 7.758 11.047 16.516 1 93.75 22 ALA B N 1
ATOM 1392 C CA . ALA B 1 22 ? 7.605 11.82 15.281 1 93.75 22 ALA B CA 1
ATOM 1393 C C . ALA B 1 22 ? 8.289 11.133 14.109 1 93.75 22 ALA B C 1
ATOM 1395 O O . ALA B 1 22 ? 9.273 10.414 14.289 1 93.75 22 ALA B O 1
ATOM 1396 N N . ALA B 1 23 ? 7.719 11.219 12.969 1 98.19 23 ALA B N 1
ATOM 1397 C CA . ALA B 1 23 ? 8.359 10.828 11.711 1 98.19 23 ALA B CA 1
ATOM 1398 C C . ALA B 1 23 ? 9.07 12.016 11.07 1 98.19 23 ALA B C 1
ATOM 1400 O O . ALA B 1 23 ? 8.766 13.172 11.375 1 98.19 23 ALA B O 1
ATOM 1401 N N . PRO B 1 24 ? 10.062 11.75 10.18 1 98.5 24 PRO B N 1
ATOM 1402 C CA . PRO B 1 24 ? 10.594 12.859 9.375 1 98.5 24 PRO B CA 1
ATOM 1403 C C . PRO B 1 24 ? 9.547 13.461 8.445 1 98.5 24 PRO B C 1
ATOM 1405 O O . PRO B 1 24 ? 8.516 12.836 8.18 1 98.5 24 PRO B O 1
ATOM 1408 N N . SER B 1 25 ? 9.812 14.664 8.023 1 98 25 SER B N 1
ATOM 1409 C CA . SER B 1 25 ? 8.961 15.266 7 1 98 25 SER B CA 1
ATOM 1410 C C . SER B 1 25 ? 8.992 14.453 5.707 1 98 25 SER B C 1
ATOM 1412 O O . SER B 1 25 ? 9.914 13.672 5.477 1 98 25 SER B O 1
ATOM 1414 N N . ALA B 1 26 ? 8 14.703 4.91 1 98.5 26 ALA B N 1
ATOM 1415 C CA . ALA B 1 26 ? 7.988 14.039 3.607 1 98.5 26 ALA B CA 1
ATOM 1416 C C . ALA B 1 26 ? 9.242 14.375 2.805 1 98.5 26 ALA B C 1
ATOM 1418 O O . ALA B 1 26 ? 9.82 13.508 2.154 1 98.5 26 ALA B O 1
ATOM 1419 N N . LYS B 1 27 ? 9.609 15.594 2.834 1 98.25 27 LYS B N 1
ATOM 1420 C CA . LYS B 1 27 ? 10.812 16.016 2.127 1 98.25 27 LYS B CA 1
ATOM 1421 C C . LYS B 1 27 ? 12.047 15.281 2.637 1 98.25 27 LYS B C 1
ATOM 1423 O O . LYS B 1 27 ? 12.875 14.828 1.844 1 98.25 27 LYS B O 1
ATOM 1428 N N . ARG B 1 28 ? 12.156 15.141 3.895 1 98.75 28 ARG B N 1
ATOM 1429 C CA . ARG B 1 28 ? 13.305 14.469 4.488 1 98.75 28 ARG B CA 1
ATOM 1430 C C . ARG B 1 28 ? 13.305 12.984 4.137 1 98.75 28 ARG B C 1
ATOM 1432 O O . ARG B 1 28 ? 14.359 12.414 3.832 1 98.75 28 ARG B O 1
ATOM 1439 N N . VAL B 1 29 ? 12.18 12.328 4.184 1 98.88 29 VAL B N 1
ATOM 1440 C CA . VAL B 1 29 ? 12.078 10.93 3.805 1 98.88 29 VAL B CA 1
ATOM 1441 C C . VAL B 1 29 ? 12.539 10.742 2.363 1 98.88 29 VAL B C 1
ATOM 1443 O O . VAL B 1 29 ? 13.305 9.82 2.061 1 98.88 29 VAL B O 1
ATOM 1446 N N . ARG B 1 30 ? 12.094 11.641 1.478 1 98.75 30 ARG B N 1
ATOM 1447 C CA . ARG B 1 30 ? 12.531 11.57 0.087 1 98.75 30 ARG B CA 1
ATOM 1448 C C . ARG B 1 30 ? 14.047 11.648 -0.016 1 98.75 30 ARG B C 1
ATOM 1450 O O . ARG B 1 30 ? 14.664 10.906 -0.784 1 98.75 30 ARG B O 1
ATOM 1457 N N . GLN B 1 31 ? 14.617 12.516 0.729 1 98.75 31 GLN B N 1
ATOM 1458 C CA . GLN B 1 31 ? 16.062 12.664 0.727 1 98.75 31 GLN B CA 1
ATOM 1459 C C . GLN B 1 31 ? 16.75 11.398 1.222 1 98.75 31 GLN B C 1
ATOM 1461 O O . GLN B 1 31 ? 17.719 10.922 0.611 1 98.75 31 GLN B O 1
ATOM 1466 N N . LEU B 1 32 ? 16.234 10.852 2.293 1 98.75 32 LEU B N 1
ATOM 1467 C CA . LEU B 1 32 ? 16.812 9.648 2.883 1 98.75 32 LEU B CA 1
ATOM 1468 C C . LEU B 1 32 ? 16.719 8.469 1.921 1 98.75 32 LEU B C 1
ATOM 1470 O O . LEU B 1 32 ? 17.594 7.609 1.892 1 98.75 32 LEU B O 1
ATOM 1474 N N . PHE B 1 33 ? 15.703 8.453 1.096 1 98.81 33 PHE B N 1
ATOM 1475 C CA . PHE B 1 33 ? 15.43 7.301 0.247 1 98.81 33 PHE B CA 1
ATOM 1476 C C . PHE B 1 33 ? 16.109 7.453 -1.108 1 98.81 33 PHE B C 1
ATOM 1478 O O . PHE B 1 33 ? 16.062 6.547 -1.941 1 98.81 33 PHE B O 1
ATOM 1485 N N . GLU B 1 34 ? 16.875 8.555 -1.327 1 98.31 34 GLU B N 1
ATOM 1486 C CA . GLU B 1 34 ? 17.609 8.75 -2.574 1 98.31 34 GLU B CA 1
ATOM 1487 C C . GLU B 1 34 ? 18.641 7.637 -2.791 1 98.31 34 GLU B C 1
ATOM 1489 O O . GLU B 1 34 ? 19 7.34 -3.93 1 98.31 34 GLU B O 1
ATOM 1494 N N . VAL B 1 35 ? 19.047 7.02 -1.781 1 97.81 35 VAL B N 1
ATOM 1495 C CA . VAL B 1 35 ? 20.031 5.945 -1.851 1 97.81 35 VAL B CA 1
ATOM 1496 C C . VAL B 1 35 ? 19.469 4.785 -2.668 1 97.81 35 VAL B C 1
ATOM 1498 O O . VAL B 1 35 ? 20.234 3.992 -3.234 1 97.81 35 VAL B O 1
ATOM 1501 N N . LEU B 1 36 ? 18.156 4.668 -2.719 1 96.94 36 LEU B N 1
ATOM 1502 C CA . LEU B 1 36 ? 17.5 3.604 -3.473 1 96.94 36 LEU B CA 1
ATOM 1503 C C . LEU B 1 36 ? 17.75 3.771 -4.969 1 96.94 36 LEU B C 1
ATOM 1505 O O . LEU B 1 36 ? 17.766 2.787 -5.715 1 96.94 36 LEU B O 1
ATOM 1509 N N . THR B 1 37 ? 17.969 4.992 -5.453 1 95.56 37 THR B N 1
ATOM 1510 C CA . THR B 1 37 ? 18.109 5.266 -6.879 1 95.56 37 THR B CA 1
ATOM 1511 C C . THR B 1 37 ? 19.453 4.785 -7.395 1 95.56 37 THR B C 1
ATOM 1513 O O . THR B 1 37 ? 19.656 4.684 -8.609 1 95.56 37 THR B O 1
ATOM 1516 N N . THR B 1 38 ? 20.391 4.43 -6.473 1 94.06 38 THR B N 1
ATOM 1517 C CA . THR B 1 38 ? 21.672 3.869 -6.867 1 94.06 38 THR B CA 1
ATOM 1518 C C . THR B 1 38 ? 21.797 2.42 -6.402 1 94.06 38 THR B C 1
ATOM 1520 O O . THR B 1 38 ? 22.875 1.828 -6.477 1 94.06 38 THR B O 1
ATOM 1523 N N . GLY B 1 39 ? 20.812 1.931 -5.809 1 94.5 39 GLY B N 1
ATOM 1524 C CA . GLY B 1 39 ? 20.812 0.551 -5.352 1 94.5 39 GLY B CA 1
ATOM 1525 C C . GLY B 1 39 ? 21.641 0.337 -4.098 1 94.5 39 GLY B C 1
ATOM 1526 O O . GLY B 1 39 ? 22.141 -0.765 -3.857 1 94.5 39 GLY B O 1
ATOM 1527 N N . ASN B 1 40 ? 21.875 1.43 -3.393 1 95.44 40 ASN B N 1
ATOM 1528 C CA . ASN B 1 40 ? 22.609 1.33 -2.137 1 95.44 40 ASN B CA 1
ATOM 1529 C C . ASN B 1 40 ? 21.703 0.88 -0.992 1 95.44 40 ASN B C 1
ATOM 1531 O O . ASN B 1 40 ? 21.297 1.693 -0.165 1 95.44 40 ASN B O 1
ATOM 1535 N N . PHE B 1 41 ? 21.531 -0.428 -0.812 1 95.75 41 PHE B N 1
ATOM 1536 C CA . PHE B 1 41 ? 20.609 -0.977 0.17 1 95.75 41 PHE B CA 1
ATOM 1537 C C . PHE B 1 41 ? 21.266 -1.047 1.547 1 95.75 41 PHE B C 1
ATOM 1539 O O . PHE B 1 41 ? 20.562 -1.101 2.564 1 95.75 41 PHE B O 1
ATOM 1546 N N . THR B 1 42 ? 22.578 -1.002 1.574 1 95.94 42 THR B N 1
ATOM 1547 C CA . THR B 1 42 ? 23.234 -0.92 2.873 1 95.94 42 THR B CA 1
ATOM 1548 C C . THR B 1 42 ? 22.828 0.354 3.607 1 95.94 42 THR B C 1
ATOM 1550 O O . THR B 1 42 ? 22.359 0.298 4.746 1 95.94 42 THR B O 1
ATOM 1553 N N . ASP B 1 43 ? 22.922 1.478 2.939 1 97.69 43 ASP B N 1
ATOM 1554 C CA . ASP B 1 43 ? 22.531 2.75 3.543 1 97.69 43 ASP B CA 1
ATOM 1555 C C . ASP B 1 43 ? 21.031 2.791 3.822 1 97.69 43 ASP B C 1
ATOM 1557 O O . ASP B 1 43 ? 20.594 3.363 4.824 1 97.69 43 ASP B O 1
ATOM 1561 N N . PHE B 1 44 ? 20.281 2.232 2.939 1 98.56 44 PHE B N 1
ATOM 1562 C CA . PHE B 1 44 ? 18.828 2.201 3.146 1 98.56 44 PHE B CA 1
ATOM 1563 C C . PHE B 1 44 ? 18.484 1.432 4.414 1 98.56 44 PHE B C 1
ATOM 1565 O O . PHE B 1 44 ? 17.734 1.923 5.258 1 98.56 44 PHE B O 1
ATOM 1572 N N . PHE B 1 45 ? 19.094 0.235 4.578 1 98.12 45 PHE B N 1
ATOM 1573 C CA . PHE B 1 45 ? 18.75 -0.604 5.715 1 98.12 45 PHE B CA 1
ATOM 1574 C C . PHE B 1 45 ? 19.359 -0.056 7 1 98.12 45 PHE B C 1
ATOM 1576 O O . PHE B 1 45 ? 18.938 -0.426 8.102 1 98.12 45 PHE B O 1
ATOM 1583 N N . ASP B 1 46 ? 20.328 0.882 6.902 1 97.94 46 ASP B N 1
ATOM 1584 C CA . ASP B 1 46 ? 20.859 1.566 8.078 1 97.94 46 ASP B CA 1
ATOM 1585 C C . ASP B 1 46 ? 19.812 2.471 8.711 1 97.94 46 ASP B C 1
ATOM 1587 O O . ASP B 1 46 ? 19.969 2.91 9.852 1 97.94 46 ASP B O 1
ATOM 1591 N N . LEU B 1 47 ? 18.781 2.758 7.98 1 98.69 47 LEU B N 1
ATOM 1592 C CA . LEU B 1 47 ? 17.703 3.582 8.516 1 98.69 47 LEU B CA 1
ATOM 1593 C C . LEU B 1 47 ? 16.828 2.779 9.477 1 98.69 47 LEU B C 1
ATOM 1595 O O . LEU B 1 47 ? 16.031 3.35 10.227 1 98.69 47 LEU B O 1
ATOM 1599 N N . PHE B 1 48 ? 16.906 1.462 9.438 1 98.69 48 PHE B N 1
ATOM 1600 C CA . PHE B 1 48 ? 16.047 0.607 10.242 1 98.69 48 PHE B CA 1
ATOM 1601 C C . PHE B 1 48 ? 16.719 0.266 11.57 1 98.69 48 PHE B C 1
ATOM 1603 O O . PHE B 1 48 ? 17.922 0.042 11.625 1 98.69 48 PHE B O 1
ATOM 1610 N N . SER B 1 49 ? 15.859 0.193 12.602 1 98.56 49 SER B N 1
ATOM 1611 C CA . SER B 1 49 ? 16.312 -0.396 13.852 1 98.56 49 SER B CA 1
ATOM 1612 C C . SER B 1 49 ? 16.719 -1.855 13.664 1 98.56 49 SER B C 1
ATOM 1614 O O . SER B 1 49 ? 16.047 -2.604 12.953 1 98.56 49 SER B O 1
ATOM 1616 N N . PRO B 1 50 ? 17.797 -2.328 14.352 1 97.81 50 PRO B N 1
ATOM 1617 C CA . PRO B 1 50 ? 18.141 -3.746 14.258 1 97.81 50 PRO B CA 1
ATOM 1618 C C . PRO B 1 50 ? 17.031 -4.664 14.766 1 97.81 50 PRO B C 1
ATOM 1620 O O . PRO B 1 50 ? 17.031 -5.859 14.469 1 97.81 50 PRO B O 1
ATOM 1623 N N . ASN B 1 51 ? 16.078 -4.094 15.539 1 98.25 51 ASN B N 1
ATOM 1624 C CA . ASN B 1 51 ? 14.953 -4.867 16.047 1 98.25 51 ASN B CA 1
ATOM 1625 C C . ASN B 1 51 ? 13.688 -4.637 15.227 1 98.25 51 ASN B C 1
ATOM 1627 O O . ASN B 1 51 ? 12.586 -4.98 15.664 1 98.25 51 ASN B O 1
ATOM 1631 N N . SER B 1 52 ? 13.859 -4.016 14.102 1 98.69 52 SER B N 1
ATOM 1632 C CA . SER B 1 52 ? 12.711 -3.686 13.266 1 98.69 52 SER B CA 1
ATOM 1633 C C . SER B 1 52 ? 12.07 -4.941 12.68 1 98.69 52 SER B C 1
ATOM 1635 O O . SER B 1 52 ? 12.703 -5.996 12.633 1 98.69 52 SER B O 1
ATOM 1637 N N . THR B 1 53 ? 10.789 -4.82 12.336 1 98.75 53 THR B N 1
ATOM 1638 C CA . THR B 1 53 ? 10.062 -5.859 11.617 1 98.75 53 THR B CA 1
ATOM 1639 C C . THR B 1 53 ? 9.617 -5.359 10.25 1 98.75 53 THR B C 1
ATOM 1641 O O . THR B 1 53 ? 9.344 -4.172 10.078 1 98.75 53 THR B O 1
ATOM 1644 N N . TRP B 1 54 ? 9.617 -6.227 9.367 1 98.69 54 TRP B N 1
ATOM 1645 C CA . TRP B 1 54 ? 9.156 -6 8 1 98.69 54 TRP B CA 1
ATOM 1646 C C . TRP B 1 54 ? 8.086 -7.016 7.609 1 98.69 54 TRP B C 1
ATOM 1648 O O . TRP B 1 54 ? 8.383 -8.203 7.453 1 98.69 54 TRP B O 1
ATOM 1658 N N . ASN B 1 55 ? 6.895 -6.496 7.434 1 98.75 55 ASN B N 1
ATOM 1659 C CA . ASN B 1 55 ? 5.773 -7.34 7.035 1 98.75 55 ASN B CA 1
ATOM 1660 C C . ASN B 1 55 ? 5.426 -7.148 5.562 1 98.75 55 ASN B C 1
ATOM 1662 O O . ASN B 1 55 ? 4.859 -6.121 5.184 1 98.75 55 ASN B O 1
ATOM 1666 N N . THR B 1 56 ? 5.793 -8.07 4.73 1 98.19 56 THR B N 1
ATOM 1667 C CA . THR B 1 56 ? 5.344 -8.047 3.342 1 98.19 56 THR B CA 1
ATOM 1668 C C . THR B 1 56 ? 4.016 -8.781 3.193 1 98.19 56 THR B C 1
ATOM 1670 O O . THR B 1 56 ? 3.959 -10.008 3.334 1 98.19 56 THR B O 1
ATOM 1673 N N . ILE B 1 57 ? 3.002 -8.047 2.844 1 98.31 57 ILE B N 1
ATOM 1674 C CA . ILE B 1 57 ? 1.673 -8.633 2.701 1 98.31 57 ILE B CA 1
ATOM 1675 C C . ILE B 1 57 ? 1.7 -9.727 1.637 1 98.31 57 ILE B C 1
ATOM 1677 O O . ILE B 1 57 ? 2.219 -9.516 0.537 1 98.31 57 ILE B O 1
ATOM 1681 N N . GLY B 1 58 ? 1.232 -10.938 2.014 1 94.88 58 GLY B N 1
ATOM 1682 C CA . GLY B 1 58 ? 1.271 -12.094 1.131 1 94.88 58 GLY B CA 1
ATOM 1683 C C . GLY B 1 58 ? 2.445 -13.008 1.403 1 94.88 58 GLY B C 1
ATOM 1684 O O . GLY B 1 58 ? 2.42 -14.188 1.028 1 94.88 58 GLY B O 1
ATOM 1685 N N . PHE B 1 59 ? 3.531 -12.492 2.1 1 95 59 PHE B N 1
ATOM 1686 C CA . PHE B 1 59 ? 4.746 -13.281 2.242 1 95 59 PHE B CA 1
ATOM 1687 C C . PHE B 1 59 ? 5.137 -13.414 3.709 1 95 59 PHE B C 1
ATOM 1689 O O . PHE B 1 59 ? 5.996 -14.227 4.059 1 95 59 PHE B O 1
ATOM 1696 N N . GLY B 1 60 ? 4.543 -12.547 4.582 1 96.44 60 GLY B N 1
ATOM 1697 C CA . GLY B 1 60 ? 4.754 -12.727 6.012 1 96.44 60 GLY B CA 1
ATOM 1698 C C . GLY B 1 60 ? 5.711 -11.711 6.605 1 96.44 60 GLY B C 1
ATOM 1699 O O . GLY B 1 60 ? 6.156 -10.789 5.914 1 96.44 60 GLY B O 1
ATOM 1700 N N . VAL B 1 61 ? 5.988 -11.898 7.957 1 98.31 61 VAL B N 1
ATOM 1701 C CA . VAL B 1 61 ? 6.801 -10.969 8.734 1 98.31 61 VAL B CA 1
ATOM 1702 C C . VAL B 1 61 ? 8.242 -11.469 8.797 1 98.31 61 VAL B C 1
ATOM 1704 O O . VAL B 1 61 ? 8.484 -12.664 8.977 1 98.31 61 VAL B O 1
ATOM 1707 N N . ARG B 1 62 ? 9.195 -10.539 8.633 1 98.44 62 ARG B N 1
ATOM 1708 C CA . ARG B 1 62 ? 10.625 -10.82 8.734 1 98.44 62 ARG B CA 1
ATOM 1709 C C . ARG B 1 62 ? 11.305 -9.852 9.695 1 98.44 62 ARG B C 1
ATOM 1711 O O . ARG B 1 62 ? 10.867 -8.703 9.844 1 98.44 62 ARG B O 1
ATOM 1718 N N . ASP B 1 63 ? 12.312 -10.367 10.297 1 98.44 63 ASP B N 1
ATOM 1719 C CA . ASP B 1 63 ? 13.141 -9.453 11.086 1 98.44 63 ASP B CA 1
ATOM 1720 C C . ASP B 1 63 ? 14.18 -8.766 10.211 1 98.44 63 ASP B C 1
ATOM 1722 O O . ASP B 1 63 ? 14.211 -8.969 8.992 1 98.44 63 ASP B O 1
ATOM 1726 N N . TYR B 1 64 ? 14.938 -7.93 10.82 1 98.19 64 TYR B N 1
ATOM 1727 C CA . TYR B 1 64 ? 15.906 -7.098 10.125 1 98.19 64 TYR B CA 1
ATOM 1728 C C . TYR B 1 64 ? 16.844 -7.945 9.266 1 98.19 64 TYR B C 1
ATOM 1730 O O . TYR B 1 64 ? 16.969 -7.711 8.062 1 98.19 64 TYR B O 1
ATOM 1738 N N . ASP B 1 65 ? 17.469 -8.984 9.766 1 97.81 65 ASP B N 1
ATOM 1739 C CA . ASP B 1 65 ? 18.438 -9.797 9.039 1 97.81 65 ASP B CA 1
ATOM 1740 C C . ASP B 1 65 ? 17.781 -10.555 7.891 1 97.81 65 ASP B C 1
ATOM 1742 O O . ASP B 1 65 ? 18.344 -10.656 6.801 1 97.81 65 ASP B O 1
ATOM 1746 N N . GLU B 1 66 ? 16.641 -11.055 8.164 1 97.5 66 GLU B N 1
ATOM 1747 C CA . GLU B 1 66 ? 15.906 -11.781 7.129 1 97.5 66 GLU B CA 1
ATOM 1748 C C . GLU B 1 66 ? 15.555 -10.875 5.953 1 97.5 66 GLU B C 1
ATOM 1750 O O . GLU B 1 66 ? 15.617 -11.289 4.797 1 97.5 66 GLU B O 1
ATOM 1755 N N . MET B 1 67 ? 15.195 -9.633 6.281 1 96.31 67 MET B N 1
ATOM 1756 C CA . MET B 1 67 ? 14.828 -8.711 5.211 1 96.31 67 MET B CA 1
ATOM 1757 C C . MET B 1 67 ? 16.047 -8.336 4.371 1 96.31 67 MET B C 1
ATOM 1759 O O . MET B 1 67 ? 15.961 -8.266 3.145 1 96.31 67 MET B O 1
ATOM 1763 N N . VAL B 1 68 ? 17.125 -8.102 5.004 1 96 68 VAL B N 1
ATOM 1764 C CA . VAL B 1 68 ? 18.359 -7.812 4.281 1 96 68 VAL B CA 1
ATOM 1765 C C . VAL B 1 68 ? 18.688 -8.961 3.336 1 96 68 VAL B C 1
ATOM 1767 O O . VAL B 1 68 ? 19.062 -8.742 2.186 1 96 68 VAL B O 1
ATOM 1770 N N . GLU B 1 69 ? 18.453 -10.164 3.754 1 94.12 69 GLU B N 1
ATOM 1771 C CA . GLU B 1 69 ? 18.703 -11.344 2.936 1 94.12 69 GLU B CA 1
ATOM 1772 C C . GLU B 1 69 ? 17.781 -11.391 1.722 1 94.12 69 GLU B C 1
ATOM 1774 O O . GLU B 1 69 ? 18.203 -11.766 0.627 1 94.12 69 GLU B O 1
ATOM 1779 N N . VAL B 1 70 ? 16.547 -11.016 1.887 1 93.19 70 VAL B N 1
ATOM 1780 C CA . VAL B 1 70 ? 15.586 -11.023 0.79 1 93.19 70 VAL B CA 1
ATOM 1781 C C . VAL B 1 70 ? 16.062 -10.094 -0.32 1 93.19 70 VAL B C 1
ATOM 1783 O O . VAL B 1 70 ? 16.047 -10.453 -1.498 1 93.19 70 VAL B O 1
ATOM 1786 N N . PHE B 1 71 ? 16.484 -8.883 0.052 1 93 71 PHE B N 1
ATOM 1787 C CA . PHE B 1 71 ? 16.906 -7.922 -0.958 1 93 71 PHE B CA 1
ATOM 1788 C C . PHE B 1 71 ? 18.188 -8.391 -1.644 1 93 71 PHE B C 1
ATOM 1790 O O . PHE B 1 71 ? 18.375 -8.156 -2.838 1 93 71 PHE B O 1
ATOM 1797 N N . SER B 1 72 ? 19.016 -9.07 -0.893 1 91.81 72 SER B N 1
ATOM 1798 C CA . SER B 1 72 ? 20.203 -9.688 -1.487 1 91.81 72 SER B CA 1
ATOM 1799 C C . SER B 1 72 ? 19.812 -10.766 -2.49 1 91.81 72 SER B C 1
ATOM 1801 O O . SER B 1 72 ? 20.406 -10.859 -3.572 1 91.81 72 SER B O 1
ATOM 1803 N N . GLU B 1 73 ? 18.844 -11.531 -2.168 1 90.06 73 GLU B N 1
ATOM 1804 C CA . GLU B 1 73 ? 18.375 -12.594 -3.053 1 90.06 73 GLU B CA 1
ATOM 1805 C C . GLU B 1 73 ? 17.781 -12.023 -4.332 1 90.06 73 GLU B C 1
ATOM 1807 O O . GLU B 1 73 ? 18 -12.547 -5.422 1 90.06 73 GLU B O 1
ATOM 1812 N N . ILE B 1 74 ? 17.016 -10.969 -4.176 1 91.25 74 ILE B N 1
ATOM 1813 C CA . ILE B 1 74 ? 16.422 -10.328 -5.348 1 91.25 74 ILE B CA 1
ATOM 1814 C C . ILE B 1 74 ? 17.516 -9.844 -6.281 1 91.25 74 ILE B C 1
ATOM 1816 O O . ILE B 1 74 ? 17.453 -10.047 -7.496 1 91.25 74 ILE B O 1
ATOM 1820 N N . ASN B 1 75 ? 18.531 -9.273 -5.699 1 90.56 75 ASN B N 1
ATOM 1821 C CA . ASN B 1 75 ? 19.656 -8.805 -6.508 1 90.56 75 ASN B CA 1
ATOM 1822 C C . ASN B 1 75 ? 20.344 -9.961 -7.238 1 90.56 75 ASN B C 1
ATOM 1824 O O . ASN B 1 75 ? 20.781 -9.805 -8.375 1 90.56 75 ASN B O 1
ATOM 1828 N N . CYS B 1 76 ? 20.344 -11.07 -6.613 1 89.44 76 CYS B N 1
ATOM 1829 C CA . CYS B 1 76 ? 20.984 -12.242 -7.195 1 89.44 76 CYS B CA 1
ATOM 1830 C C . CYS B 1 76 ? 20.203 -12.766 -8.383 1 89.44 76 CYS B C 1
ATOM 1832 O O . CYS B 1 76 ? 20.75 -13.461 -9.25 1 89.44 76 CYS B O 1
ATOM 1834 N N . LEU B 1 77 ? 19 -12.43 -8.477 1 89.19 77 LEU B N 1
ATOM 1835 C CA . LEU B 1 77 ? 18.156 -12.922 -9.562 1 89.19 77 LEU B CA 1
ATOM 1836 C C . LEU B 1 77 ? 18.219 -12 -10.773 1 89.19 77 LEU B C 1
ATOM 1838 O O . LEU B 1 77 ? 17.781 -12.367 -11.859 1 89.19 77 LEU B O 1
ATOM 1842 N N . LEU B 1 78 ? 18.75 -10.805 -10.547 1 89.12 78 LEU B N 1
ATOM 1843 C CA . LEU B 1 78 ? 18.812 -9.828 -11.633 1 89.12 78 LEU B CA 1
ATOM 1844 C C . LEU B 1 78 ? 20.047 -10.047 -12.492 1 89.12 78 LEU B C 1
ATOM 1846 O O . LEU B 1 78 ? 21.125 -10.344 -11.969 1 89.12 78 LEU B O 1
ATOM 1850 N N . SER B 1 79 ? 19.891 -9.852 -13.82 1 87 79 SER B N 1
ATOM 1851 C CA . SER B 1 79 ? 21 -10.031 -14.742 1 87 79 SER B CA 1
ATOM 1852 C C . SER B 1 79 ? 22.047 -8.93 -14.578 1 87 79 SER B C 1
ATOM 1854 O O . SER B 1 79 ? 23.234 -9.164 -14.781 1 87 79 SER B O 1
ATOM 1856 N N . ASN B 1 80 ? 21.641 -7.727 -14.203 1 89 80 ASN B N 1
ATOM 1857 C CA . ASN B 1 80 ? 22.516 -6.578 -13.984 1 89 80 ASN B CA 1
ATOM 1858 C C . ASN B 1 80 ? 22.188 -5.867 -12.672 1 89 80 ASN B C 1
ATOM 1860 O O . ASN B 1 80 ? 21.547 -4.82 -12.68 1 89 80 ASN B O 1
ATOM 1864 N N . PRO B 1 81 ? 22.672 -6.402 -11.617 1 90.38 81 PRO B N 1
ATOM 1865 C CA . PRO B 1 81 ? 22.469 -5.727 -10.336 1 90.38 81 PRO B CA 1
ATOM 1866 C C . PRO B 1 81 ? 23.266 -4.43 -10.219 1 90.38 81 PRO B C 1
ATOM 1868 O O . PRO B 1 81 ? 24.234 -4.219 -10.969 1 90.38 81 PRO B O 1
ATOM 1871 N N . PRO B 1 82 ? 22.734 -3.502 -9.375 1 92.44 82 PRO B N 1
ATOM 1872 C CA . PRO B 1 82 ? 21.75 -3.65 -8.305 1 92.44 82 PRO B CA 1
ATOM 1873 C C . PRO B 1 82 ? 20.344 -3.279 -8.75 1 92.44 82 PRO B C 1
ATOM 1875 O O . PRO B 1 82 ? 20.172 -2.592 -9.766 1 92.44 82 PRO B O 1
ATOM 1878 N N . LEU B 1 83 ? 19.312 -3.748 -7.922 1 93.19 83 LEU B N 1
ATOM 1879 C CA . LEU B 1 83 ? 17.953 -3.254 -8.039 1 93.19 83 LEU B CA 1
ATOM 1880 C C . LEU B 1 83 ? 17.891 -1.751 -7.785 1 93.19 83 LEU B C 1
ATOM 1882 O O . LEU B 1 83 ? 18.5 -1.254 -6.836 1 93.19 83 LEU B O 1
ATOM 1886 N N . ILE B 1 84 ? 17.25 -1.103 -8.695 1 94.31 84 ILE B N 1
ATOM 1887 C CA . ILE B 1 84 ? 17.031 0.336 -8.562 1 94.31 84 ILE B CA 1
ATOM 1888 C C . ILE B 1 84 ? 15.562 0.622 -8.281 1 94.31 84 ILE B C 1
ATOM 1890 O O . ILE B 1 84 ? 14.68 0.046 -8.922 1 94.31 84 ILE B O 1
ATOM 1894 N N . ILE B 1 85 ? 15.344 1.537 -7.266 1 96.31 85 ILE B N 1
ATOM 1895 C CA . ILE B 1 85 ? 13.992 1.918 -6.887 1 96.31 85 ILE B CA 1
ATOM 1896 C C . ILE B 1 85 ? 13.875 3.439 -6.836 1 96.31 85 ILE B C 1
ATOM 1898 O O . ILE B 1 85 ? 14.781 4.121 -6.344 1 96.31 85 ILE B O 1
ATOM 1902 N N . GLU B 1 86 ? 12.805 3.951 -7.363 1 97 86 GLU B N 1
ATOM 1903 C CA . GLU B 1 86 ? 12.539 5.387 -7.32 1 97 86 GLU B CA 1
ATOM 1904 C C . GLU B 1 86 ? 11.305 5.688 -6.473 1 97 86 GLU B C 1
ATOM 1906 O O . GLU B 1 86 ? 10.305 4.973 -6.547 1 97 86 GLU B O 1
ATOM 1911 N N . THR B 1 87 ? 11.398 6.781 -5.672 1 98.44 87 THR B N 1
ATOM 1912 C CA . THR B 1 87 ? 10.289 7.215 -4.832 1 98.44 87 THR B CA 1
ATOM 1913 C C . THR B 1 87 ? 9.312 8.078 -5.629 1 98.44 87 THR B C 1
ATOM 1915 O O . THR B 1 87 ? 9.727 9.023 -6.301 1 98.44 87 THR B O 1
ATOM 1918 N N . ASP B 1 88 ? 8.047 7.754 -5.57 1 98.56 88 ASP B N 1
ATOM 1919 C CA . ASP B 1 88 ? 7.02 8.484 -6.305 1 98.56 88 ASP B CA 1
ATOM 1920 C C . ASP B 1 88 ? 6.316 9.5 -5.402 1 98.56 88 ASP B C 1
ATOM 1922 O O . ASP B 1 88 ? 6.176 10.672 -5.766 1 98.56 88 ASP B O 1
ATOM 1926 N N . LEU B 1 89 ? 5.848 9.047 -4.25 1 98.81 89 LEU B N 1
ATOM 1927 C CA . LEU B 1 89 ? 5.031 9.828 -3.33 1 98.81 89 LEU B CA 1
ATOM 1928 C C . LEU B 1 89 ? 5.383 9.508 -1.883 1 98.81 89 LEU B C 1
ATOM 1930 O O . LEU B 1 89 ? 5.566 8.344 -1.527 1 98.81 89 LEU B O 1
ATOM 1934 N N . VAL B 1 90 ? 5.516 10.555 -1.095 1 98.88 90 VAL B N 1
ATOM 1935 C CA . VAL B 1 90 ? 5.711 10.391 0.342 1 98.88 90 VAL B CA 1
ATOM 1936 C C . VAL B 1 90 ? 4.648 11.18 1.102 1 98.88 90 VAL B C 1
ATOM 1938 O O . VAL B 1 90 ? 4.457 12.375 0.85 1 98.88 90 VAL B O 1
ATOM 1941 N N . LEU B 1 91 ? 3.936 10.508 1.942 1 98.88 91 LEU B N 1
ATOM 1942 C CA . LEU B 1 91 ? 3.096 11.133 2.955 1 98.88 91 LEU B CA 1
ATOM 1943 C C . LEU B 1 91 ? 3.662 10.906 4.352 1 98.88 91 LEU B C 1
ATOM 1945 O O . LEU B 1 91 ? 4.117 9.797 4.668 1 98.88 91 LEU B O 1
ATOM 1949 N N . SER B 1 92 ? 3.662 11.969 5.148 1 98.69 92 SER B N 1
ATOM 1950 C CA . SER B 1 92 ? 4.238 11.883 6.488 1 98.69 92 SER B CA 1
ATOM 1951 C C . SER B 1 92 ? 3.377 12.617 7.508 1 98.69 92 SER B C 1
ATOM 1953 O O . SER B 1 92 ? 2.852 13.695 7.223 1 98.69 92 SER B O 1
ATOM 1955 N N . GLN B 1 93 ? 3.311 11.992 8.641 1 97.62 93 GLN B N 1
ATOM 1956 C CA . GLN B 1 93 ? 2.682 12.711 9.742 1 97.62 93 GLN B CA 1
ATOM 1957 C C . GLN B 1 93 ? 3.623 13.766 10.312 1 97.62 93 GLN B C 1
ATOM 1959 O O . GLN B 1 93 ? 3.189 14.664 11.047 1 97.62 93 GLN B O 1
ATOM 1964 N N . GLY B 1 94 ? 4.879 13.656 9.984 1 95.75 94 GLY B N 1
ATOM 1965 C CA . GLY B 1 94 ? 5.836 14.594 10.555 1 95.75 94 GLY B CA 1
ATOM 1966 C C . GLY B 1 94 ? 5.824 14.602 12.07 1 95.75 94 GLY B C 1
ATOM 1967 O O . GLY B 1 94 ? 5.875 13.547 12.711 1 95.75 94 GLY B O 1
ATOM 1968 N N . SER B 1 95 ? 5.781 15.836 12.578 1 94.12 95 SER B N 1
ATOM 1969 C CA . SER B 1 95 ? 5.809 15.992 14.023 1 94.12 95 SER B CA 1
ATOM 1970 C C . SER B 1 95 ? 4.488 15.555 14.656 1 94.12 95 SER B C 1
ATOM 1972 O O . SER B 1 95 ? 4.402 15.375 15.867 1 94.12 95 SER B O 1
ATOM 1974 N N . ALA B 1 96 ? 3.512 15.344 13.805 1 93.94 96 ALA B N 1
ATOM 1975 C CA . ALA B 1 96 ? 2.182 15.016 14.312 1 93.94 96 ALA B CA 1
ATOM 1976 C C . ALA B 1 96 ? 2.049 13.523 14.594 1 93.94 96 ALA B C 1
ATOM 1978 O O . ALA B 1 96 ? 1.054 13.078 15.172 1 93.94 96 ALA B O 1
ATOM 1979 N N . GLY B 1 97 ? 2.996 12.672 14.211 1 97.12 97 GLY B N 1
ATOM 1980 C CA . GLY B 1 97 ? 2.898 11.242 14.461 1 97.12 97 GLY B CA 1
ATOM 1981 C C . GLY B 1 97 ? 4.051 10.453 13.875 1 97.12 97 GLY B C 1
ATOM 1982 O O . GLY B 1 97 ? 4.93 11.023 13.219 1 97.12 97 GLY B O 1
ATOM 1983 N N . PRO B 1 98 ? 4.047 9.18 14.062 1 98.44 98 PRO B N 1
ATOM 1984 C CA . PRO B 1 98 ? 5.227 8.367 13.758 1 98.44 98 PRO B CA 1
ATOM 1985 C C . PRO B 1 98 ? 5.148 7.715 12.383 1 98.44 98 PRO B C 1
ATOM 1987 O O . PRO B 1 98 ? 6.078 7.008 11.977 1 98.44 98 PRO B O 1
ATOM 1990 N N . TYR B 1 99 ? 4.105 7.992 11.594 1 98.81 99 TYR B N 1
ATOM 1991 C CA . TYR B 1 99 ? 3.912 7.148 10.422 1 98.81 99 TYR B CA 1
ATOM 1992 C C . TYR B 1 99 ? 4.199 7.918 9.141 1 98.81 99 TYR B C 1
ATOM 1994 O O . TYR B 1 99 ? 3.93 9.117 9.055 1 98.81 99 TYR B O 1
ATOM 2002 N N . THR B 1 100 ? 4.738 7.18 8.156 1 98.94 100 THR B N 1
ATOM 2003 C CA . THR B 1 100 ? 4.832 7.617 6.77 1 98.94 100 THR B CA 1
ATOM 2004 C C . THR B 1 100 ? 4.266 6.551 5.832 1 98.94 100 THR B C 1
ATOM 2006 O O . THR B 1 100 ? 4.199 5.375 6.188 1 98.94 100 THR B O 1
ATOM 2009 N N . SER B 1 101 ? 3.787 6.965 4.758 1 98.94 101 SER B N 1
ATOM 2010 C CA . SER B 1 101 ? 3.518 6.137 3.59 1 98.94 101 SER B CA 1
ATOM 2011 C C . SER B 1 101 ? 4.387 6.547 2.406 1 98.94 101 SER B C 1
ATOM 2013 O O . SER B 1 101 ? 4.473 7.727 2.07 1 98.94 101 SER B O 1
ATOM 2015 N N . VAL B 1 102 ? 5.055 5.586 1.783 1 98.94 102 VAL B N 1
ATOM 2016 C CA . VAL B 1 102 ? 5.918 5.836 0.633 1 98.94 102 VAL B CA 1
ATOM 2017 C C . VAL B 1 102 ? 5.496 4.938 -0.53 1 98.94 102 VAL B C 1
ATOM 2019 O O . VAL B 1 102 ? 5.422 3.717 -0.386 1 98.94 102 VAL B O 1
ATOM 2022 N N . GLN B 1 103 ? 5.176 5.566 -1.648 1 98.88 103 GLN B N 1
ATOM 2023 C CA . GLN B 1 103 ? 5.035 4.852 -2.914 1 98.88 103 GLN B CA 1
ATOM 2024 C C . GLN B 1 103 ? 6.328 4.914 -3.725 1 98.88 103 GLN B C 1
ATOM 2026 O O . GLN B 1 103 ? 6.969 5.965 -3.801 1 98.88 103 GLN B O 1
ATOM 2031 N N . ALA B 1 104 ? 6.641 3.785 -4.25 1 98.56 104 ALA B N 1
ATOM 2032 C CA . ALA B 1 104 ? 7.867 3.676 -5.035 1 98.56 104 ALA B CA 1
ATOM 2033 C C . ALA B 1 104 ? 7.699 2.68 -6.18 1 98.56 104 ALA B C 1
ATOM 2035 O O . ALA B 1 104 ? 6.691 1.972 -6.25 1 98.56 104 ALA B O 1
ATOM 2036 N N . HIS B 1 105 ? 8.719 2.754 -7.129 1 97.56 105 HIS B N 1
ATOM 2037 C CA . HIS B 1 105 ? 8.664 1.795 -8.227 1 97.56 105 HIS B CA 1
ATOM 2038 C C . HIS B 1 105 ? 10.062 1.479 -8.75 1 97.56 105 HIS B C 1
ATOM 2040 O O . HIS B 1 105 ? 11.008 2.227 -8.492 1 97.56 105 HIS B O 1
ATOM 2046 N N . VAL B 1 106 ? 10.086 0.297 -9.398 1 96 106 VAL B N 1
ATOM 2047 C CA . VAL B 1 106 ? 11.266 -0.048 -10.188 1 96 106 VAL B CA 1
ATOM 2048 C C . VAL B 1 106 ? 11.156 0.561 -11.578 1 96 106 VAL B C 1
ATOM 2050 O O . VAL B 1 106 ? 10.227 0.241 -12.3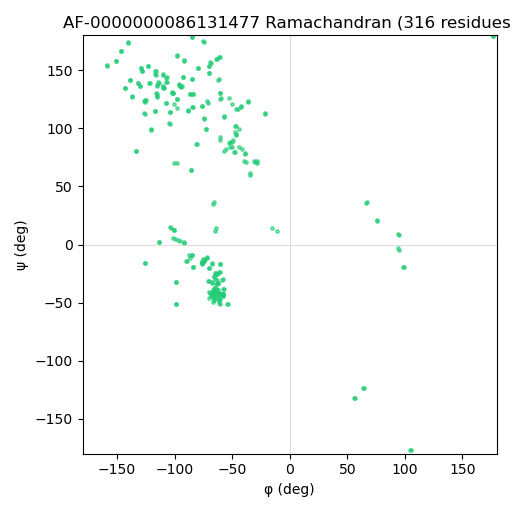36 1 96 106 VAL B O 1
ATOM 2053 N N . PRO B 1 107 ? 12.078 1.45 -11.953 1 92.31 107 PRO B N 1
ATOM 2054 C CA . PRO B 1 107 ? 11.961 2.102 -13.258 1 92.31 107 PRO B CA 1
ATOM 2055 C C . PRO B 1 107 ? 12.227 1.146 -14.422 1 92.31 107 PRO B C 1
ATOM 2057 O O . PRO B 1 107 ? 12.953 0.165 -14.266 1 92.31 107 PRO B O 1
ATOM 2060 N N . ASN B 1 108 ? 11.555 1.297 -15.68 1 80.5 108 ASN B N 1
ATOM 2061 C CA . ASN B 1 108 ? 11.711 0.477 -16.875 1 80.5 108 ASN B CA 1
ATOM 2062 C C . ASN B 1 108 ? 12.844 0.978 -17.75 1 80.5 108 ASN B C 1
ATOM 2064 O O . ASN B 1 108 ? 13.094 0.432 -18.828 1 80.5 108 ASN B O 1
ATOM 2068 N N . GLY B 1 109 ? 13.508 2.119 -17.594 1 62.84 109 GLY B N 1
ATOM 2069 C CA . GLY B 1 109 ? 14.195 2.922 -18.594 1 62.84 109 GLY B CA 1
ATOM 2070 C C . GLY B 1 109 ? 15.406 2.227 -19.188 1 62.84 109 GLY B C 1
ATOM 2071 O O . GLY B 1 109 ? 15.773 2.494 -20.328 1 62.84 109 GLY B O 1
ATOM 2072 N N . TYR B 1 110 ? 16.266 1.693 -18.375 1 62.69 110 TYR B N 1
ATOM 2073 C CA . TYR B 1 110 ? 17.484 1.371 -19.141 1 62.69 110 TYR B CA 1
ATOM 2074 C C . TYR B 1 110 ? 17.531 -0.111 -19.484 1 62.69 110 TYR B C 1
ATOM 2076 O O . TYR B 1 110 ? 17.172 -0.96 -18.656 1 62.69 110 TYR B O 1
ATOM 2084 N N . ILE B 1 111 ? 17.578 -0.254 -20.719 1 59.59 111 ILE B N 1
ATOM 2085 C CA . ILE B 1 111 ? 17.703 -1.609 -21.25 1 59.59 111 ILE B CA 1
ATOM 2086 C C . ILE B 1 111 ? 18.594 -2.438 -20.328 1 59.59 111 ILE B C 1
ATOM 2088 O O . ILE B 1 111 ? 19.703 -2.01 -19.984 1 59.59 111 ILE B O 1
ATOM 2092 N N . GLY B 1 112 ? 18.109 -3.49 -19.859 1 66.38 112 GLY B N 1
ATOM 2093 C CA . GLY B 1 112 ? 18.875 -4.457 -19.094 1 66.38 112 GLY B CA 1
ATOM 2094 C C . GLY B 1 112 ? 18.797 -4.238 -17.594 1 66.38 112 GLY B C 1
ATOM 2095 O O . GLY B 1 112 ? 19.312 -5.039 -16.828 1 66.38 112 GLY B O 1
ATOM 2096 N N . THR B 1 113 ? 18.078 -3.135 -17.328 1 78.88 113 THR B N 1
ATOM 2097 C CA . THR B 1 113 ? 18 -2.908 -15.891 1 78.88 113 THR B CA 1
ATOM 2098 C C . THR B 1 113 ? 16.734 -3.527 -15.312 1 78.88 113 THR B C 1
ATOM 2100 O O . THR B 1 113 ? 15.719 -3.619 -16 1 78.88 113 THR B O 1
ATOM 2103 N N . ASN B 1 114 ? 16.922 -4.16 -14.211 1 88 114 ASN B N 1
ATOM 2104 C CA . ASN B 1 114 ? 15.82 -4.73 -13.453 1 88 114 ASN B CA 1
ATOM 2105 C C . ASN B 1 114 ? 15.156 -5.875 -14.211 1 88 114 ASN B C 1
ATOM 2107 O O . ASN B 1 114 ? 13.922 -5.93 -14.312 1 88 114 ASN B O 1
ATOM 2111 N N . VAL B 1 115 ? 16 -6.598 -14.906 1 87.06 115 VAL B N 1
ATOM 2112 C CA . VAL B 1 115 ? 15.594 -7.801 -15.625 1 87.06 115 VAL B CA 1
ATOM 2113 C C . VAL B 1 115 ? 16.281 -9.023 -15.016 1 87.06 115 VAL B C 1
ATOM 2115 O O . VAL B 1 115 ? 17.453 -8.984 -14.672 1 87.06 115 VAL B O 1
AT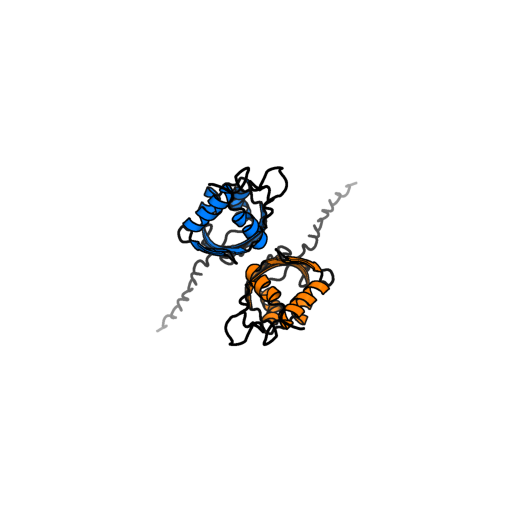OM 2118 N N . SER B 1 116 ? 15.453 -10.031 -14.906 1 87.06 116 SER B N 1
ATOM 2119 C CA . SER B 1 116 ? 16.031 -11.25 -14.344 1 87.06 116 SER B CA 1
ATOM 2120 C C . SER B 1 116 ? 16.922 -11.953 -15.367 1 87.06 116 SER B C 1
ATOM 2122 O O . SER B 1 116 ? 16.938 -11.594 -16.547 1 87.06 116 SER B O 1
ATOM 2124 N N . PHE B 1 117 ? 17.594 -13.008 -14.906 1 83.94 117 PHE B N 1
ATOM 2125 C CA . PHE B 1 117 ? 18.453 -13.82 -15.758 1 83.94 117 PHE B CA 1
ATOM 2126 C C . PHE B 1 117 ? 17.641 -14.516 -16.844 1 83.94 117 PHE B C 1
ATOM 2128 O O . PHE B 1 117 ? 18.141 -14.742 -17.953 1 83.94 117 PHE B O 1
ATOM 2135 N N . LYS B 1 118 ? 16.453 -14.672 -16.547 1 83.5 118 LYS B N 1
ATOM 2136 C CA . LYS B 1 118 ? 15.609 -15.406 -17.5 1 83.5 118 LYS B CA 1
ATOM 2137 C C . LYS B 1 118 ? 14.758 -14.453 -18.328 1 83.5 118 LYS B C 1
ATOM 2139 O O . LYS B 1 118 ? 13.859 -14.891 -19.047 1 83.5 118 LYS B O 1
ATOM 2144 N N . GLY B 1 119 ? 14.992 -13.234 -18.156 1 83.88 119 GLY B N 1
ATOM 2145 C CA . GLY B 1 119 ? 14.375 -12.266 -19.047 1 83.88 119 GLY B CA 1
ATOM 2146 C C . GLY B 1 119 ? 13.086 -11.688 -18.5 1 83.88 119 GLY B C 1
ATOM 2147 O O . GLY B 1 119 ? 12.391 -10.953 -19.203 1 83.88 119 GLY B O 1
ATOM 2148 N N . VAL B 1 120 ? 12.82 -11.977 -17.328 1 83.75 120 VAL B N 1
ATOM 2149 C CA . VAL B 1 120 ? 11.625 -11.406 -16.719 1 83.75 120 VAL B CA 1
ATOM 2150 C C . VAL B 1 120 ? 11.875 -9.945 -16.359 1 83.75 120 VAL B C 1
ATOM 2152 O O . VAL B 1 120 ? 12.812 -9.641 -15.609 1 83.75 120 VAL B O 1
ATOM 2155 N N . GLN B 1 121 ? 11.078 -9.039 -16.969 1 89.06 121 GLN B N 1
ATOM 2156 C CA . GLN B 1 121 ? 11.141 -7.637 -16.578 1 89.06 121 GLN B CA 1
ATOM 2157 C C . GLN B 1 121 ? 10.523 -7.434 -15.195 1 89.06 121 GLN B C 1
ATOM 2159 O O . GLN B 1 121 ? 9.344 -7.727 -14.984 1 89.06 121 GLN B O 1
ATOM 2164 N N . TYR B 1 122 ? 11.273 -6.871 -14.219 1 91.62 122 TYR B N 1
ATOM 2165 C CA . TYR B 1 122 ? 10.812 -6.699 -12.852 1 91.62 122 TYR B CA 1
ATOM 2166 C C . TYR B 1 122 ? 10.344 -5.266 -12.609 1 91.62 122 TYR B C 1
ATOM 2168 O O . TYR B 1 122 ? 10.953 -4.535 -11.82 1 91.62 122 TYR B O 1
ATOM 2176 N N . ASN B 1 123 ? 9.234 -4.895 -13.188 1 93.25 123 ASN B N 1
ATOM 2177 C CA . ASN B 1 123 ? 8.625 -3.578 -13.031 1 93.25 123 ASN B CA 1
ATOM 2178 C C . ASN B 1 123 ? 7.738 -3.514 -11.789 1 93.25 123 ASN B C 1
ATOM 2180 O O . ASN B 1 123 ? 6.539 -3.246 -11.898 1 93.25 123 ASN B O 1
ATOM 2184 N N . GLN B 1 124 ? 8.391 -3.662 -10.672 1 95.81 124 GLN B N 1
ATOM 2185 C CA . GLN B 1 124 ? 7.68 -3.76 -9.398 1 95.81 124 GLN B CA 1
ATOM 2186 C C . GLN B 1 124 ? 7.258 -2.383 -8.898 1 95.81 124 GLN B C 1
ATOM 2188 O O . GLN B 1 124 ? 7.879 -1.375 -9.242 1 95.81 124 GLN B O 1
ATOM 2193 N N . THR B 1 125 ? 6.18 -2.324 -8.133 1 97.56 125 THR B N 1
ATOM 2194 C CA . THR B 1 125 ? 5.75 -1.154 -7.379 1 97.56 125 THR B CA 1
ATOM 2195 C C . THR B 1 125 ? 5.621 -1.488 -5.895 1 97.56 125 THR B C 1
ATOM 2197 O O . THR B 1 125 ? 5.457 -2.654 -5.527 1 97.56 125 THR B O 1
ATOM 2200 N N . TYR B 1 126 ? 5.777 -0.472 -5.062 1 98.62 126 TYR B N 1
ATOM 2201 C CA . TYR B 1 126 ? 5.793 -0.654 -3.615 1 98.62 126 TYR B CA 1
ATOM 2202 C C . TYR B 1 126 ? 4.875 0.351 -2.928 1 98.62 126 TYR B C 1
ATOM 2204 O O . TYR B 1 126 ? 4.812 1.516 -3.33 1 98.62 126 TYR B O 1
ATOM 2212 N N . SER B 1 127 ? 4.164 -0.052 -1.975 1 98.94 127 SER B N 1
ATOM 2213 C CA . SER B 1 127 ? 3.615 0.799 -0.924 1 98.94 127 SER B CA 1
ATOM 2214 C C . SER B 1 127 ? 4.164 0.413 0.444 1 98.94 127 SER B C 1
ATOM 2216 O O . SER B 1 127 ? 3.922 -0.695 0.928 1 98.94 127 SER B O 1
ATOM 2218 N N . TRP B 1 128 ? 4.934 1.327 1.056 1 98.94 128 TRP B N 1
ATOM 2219 C CA . TRP B 1 128 ? 5.523 1.124 2.375 1 98.94 128 TRP B CA 1
ATOM 2220 C C . TRP B 1 128 ? 4.82 1.981 3.422 1 98.94 128 TRP B C 1
ATOM 2222 O O . TRP B 1 128 ? 4.703 3.197 3.262 1 98.94 128 TRP B O 1
ATOM 2232 N N . ILE B 1 129 ? 4.293 1.35 4.402 1 98.94 129 ILE B N 1
ATOM 2233 C CA . ILE B 1 129 ? 3.773 2.023 5.59 1 98.94 129 ILE B CA 1
ATOM 2234 C C . ILE B 1 129 ? 4.75 1.842 6.75 1 98.94 129 ILE B C 1
ATOM 2236 O O . ILE B 1 129 ? 4.895 0.739 7.281 1 98.94 129 ILE B O 1
ATOM 2240 N N . MET B 1 130 ? 5.336 2.977 7.168 1 98.94 130 MET B N 1
ATOM 2241 C CA . MET B 1 130 ? 6.465 2.855 8.086 1 98.94 130 MET B CA 1
ATOM 2242 C C . MET B 1 130 ? 6.195 3.605 9.391 1 98.94 130 MET B C 1
ATOM 2244 O O . MET B 1 130 ? 5.598 4.684 9.375 1 98.94 130 MET B O 1
ATOM 2248 N N . LYS B 1 131 ? 6.613 2.938 10.445 1 98.88 131 LYS B N 1
ATOM 2249 C CA . LYS B 1 131 ? 6.637 3.576 11.758 1 98.88 131 LYS B CA 1
ATOM 2250 C C . LYS B 1 131 ? 8.047 4.023 12.133 1 98.88 131 LYS B C 1
ATOM 2252 O O . LYS B 1 131 ? 9 3.244 12.031 1 98.88 131 LYS B O 1
ATOM 2257 N N . TRP B 1 132 ? 8.141 5.293 12.562 1 98.69 132 TRP B N 1
ATOM 2258 C CA . TRP B 1 132 ? 9.438 5.906 12.812 1 98.69 132 TRP B CA 1
ATOM 2259 C C . TRP B 1 132 ? 9.594 6.27 14.289 1 98.69 132 TRP B C 1
ATOM 2261 O O . TRP B 1 132 ? 8.602 6.531 14.977 1 98.69 132 TRP B O 1
ATOM 2271 N N . ASP B 1 133 ? 10.797 6.227 14.742 1 97.25 133 ASP B N 1
ATOM 2272 C CA . ASP B 1 133 ? 11.289 6.965 15.906 1 97.25 133 ASP B CA 1
ATOM 2273 C C . ASP B 1 133 ? 12.438 7.895 15.516 1 97.25 133 ASP B C 1
ATOM 2275 O O . ASP B 1 133 ? 13.586 7.461 15.414 1 97.25 133 ASP B O 1
ATOM 2279 N N . GLY B 1 134 ? 11.992 9.195 15.352 1 96.12 134 GLY B N 1
ATOM 2280 C CA . GLY B 1 134 ? 12.945 10.07 14.68 1 96.12 134 GLY B CA 1
ATOM 2281 C C . GLY B 1 134 ? 13.234 9.656 13.25 1 96.12 134 GLY B C 1
ATOM 2282 O O . GLY B 1 134 ? 12.32 9.492 12.445 1 96.1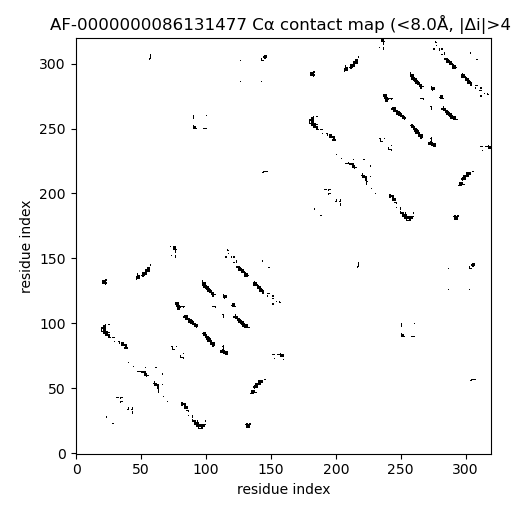2 134 GLY B O 1
ATOM 2283 N N . GLU B 1 135 ? 14.516 9.43 12.969 1 97.88 135 GLU B N 1
ATOM 2284 C CA . GLU B 1 135 ? 14.852 9.031 11.602 1 97.88 135 GLU B CA 1
ATOM 2285 C C . GLU B 1 135 ? 15.141 7.535 11.523 1 97.88 135 GLU B C 1
ATOM 2287 O O . GLU B 1 135 ? 15.758 7.07 10.562 1 97.88 135 GLU B O 1
ATOM 2292 N N . THR B 1 136 ? 14.758 6.836 12.594 1 98.56 136 THR B N 1
ATOM 2293 C CA . THR B 1 136 ? 14.914 5.387 12.609 1 98.56 136 THR B CA 1
ATOM 2294 C C . THR B 1 136 ? 13.578 4.691 12.336 1 98.56 136 THR B C 1
ATOM 2296 O O . THR B 1 136 ? 12.57 5.008 12.969 1 98.56 136 THR B O 1
ATOM 2299 N N . ILE B 1 137 ? 13.602 3.756 11.422 1 98.81 137 ILE B N 1
ATOM 2300 C CA . ILE B 1 137 ? 12.391 3.008 11.109 1 98.81 137 ILE B CA 1
ATOM 2301 C C . ILE B 1 137 ? 12.258 1.816 12.055 1 98.81 137 ILE B C 1
ATOM 2303 O O . ILE B 1 137 ? 13.188 1.015 12.188 1 98.81 137 ILE B O 1
ATOM 2307 N N . LEU B 1 138 ? 11.109 1.697 12.641 1 98.75 138 LEU B N 1
ATOM 2308 C CA . LEU B 1 138 ? 10.867 0.647 13.625 1 98.75 138 LEU B CA 1
ATOM 2309 C C . LEU B 1 138 ? 10.133 -0.53 12.992 1 98.75 138 LEU B C 1
ATOM 2311 O O . LEU B 1 138 ? 10.273 -1.669 13.445 1 98.75 138 LEU B O 1
ATOM 2315 N N . SER B 1 139 ? 9.312 -0.243 12.039 1 98.88 139 SER B N 1
ATOM 2316 C CA . SER B 1 139 ? 8.578 -1.291 11.336 1 98.88 139 SER B CA 1
ATOM 2317 C C . SER B 1 139 ? 8.109 -0.813 9.969 1 98.88 139 SER B C 1
ATOM 2319 O O . SER B 1 139 ? 7.969 0.39 9.734 1 98.88 139 SER B O 1
ATOM 2321 N N . ASN B 1 140 ? 7.93 -1.752 9.102 1 98.88 140 ASN B N 1
ATOM 2322 C CA . ASN B 1 140 ? 7.398 -1.513 7.766 1 98.88 140 ASN B CA 1
ATOM 2323 C C . ASN B 1 140 ? 6.367 -2.568 7.375 1 98.88 140 ASN B C 1
ATOM 2325 O O . ASN B 1 140 ? 6.59 -3.764 7.574 1 98.88 140 ASN B O 1
ATOM 2329 N N . THR B 1 141 ? 5.215 -2.107 6.957 1 98.94 141 THR B N 1
ATOM 2330 C CA . THR B 1 141 ? 4.301 -2.938 6.18 1 98.94 141 THR B CA 1
ATOM 2331 C C . THR B 1 141 ? 4.438 -2.645 4.688 1 98.94 141 THR B C 1
ATOM 2333 O O . THR B 1 141 ? 4.367 -1.488 4.27 1 98.94 141 THR B O 1
ATOM 2336 N N . GLU B 1 142 ? 4.695 -3.693 3.928 1 98.88 142 GLU B N 1
ATOM 2337 C CA . GLU B 1 142 ? 4.941 -3.562 2.494 1 98.88 142 GLU B CA 1
ATOM 2338 C C . GLU B 1 142 ? 3.85 -4.254 1.683 1 98.88 142 GLU B C 1
ATOM 2340 O O . GLU B 1 142 ? 3.523 -5.418 1.933 1 98.88 142 GLU B O 1
ATOM 2345 N N . TYR B 1 143 ? 3.312 -3.496 0.791 1 98.88 143 TYR B N 1
ATOM 2346 C CA . TYR B 1 143 ? 2.504 -4.059 -0.284 1 98.88 143 TYR B CA 1
ATOM 2347 C C . TYR B 1 143 ? 3.248 -4.008 -1.612 1 98.88 143 TYR B C 1
ATOM 2349 O O . TYR B 1 143 ? 3.914 -3.016 -1.919 1 98.88 143 TYR B O 1
ATOM 2357 N N . ILE B 1 144 ? 3.137 -5.047 -2.393 1 98.5 144 ILE B N 1
ATOM 2358 C CA . ILE B 1 144 ? 3.732 -5.145 -3.719 1 98.5 144 ILE B CA 1
ATOM 2359 C C . ILE B 1 144 ? 2.758 -5.836 -4.672 1 98.5 144 ILE B C 1
ATOM 2361 O O . ILE B 1 144 ? 1.64 -6.18 -4.281 1 98.5 144 ILE B O 1
ATOM 2365 N N . ASN B 1 145 ? 3.139 -5.879 -5.961 1 97.75 145 ASN B N 1
ATOM 2366 C CA . ASN B 1 145 ? 2.516 -6.836 -6.867 1 97.75 145 ASN B CA 1
ATOM 2367 C C . ASN B 1 145 ? 2.986 -8.266 -6.59 1 97.75 145 ASN B C 1
ATOM 2369 O O . ASN B 1 145 ? 4.062 -8.664 -7.031 1 97.75 145 ASN B O 1
ATOM 2373 N N . ASP B 1 146 ? 2.15 -9.031 -5.855 1 96.12 146 ASP B N 1
ATOM 2374 C CA . ASP B 1 146 ? 2.557 -10.359 -5.41 1 96.12 146 ASP B CA 1
ATOM 2375 C C . ASP B 1 146 ? 2.787 -11.289 -6.602 1 96.12 146 ASP B C 1
ATOM 2377 O O . ASP B 1 146 ? 3.672 -12.148 -6.562 1 96.12 146 ASP B O 1
ATOM 2381 N N . ILE B 1 147 ? 2.016 -11.07 -7.582 1 91.44 147 ILE B N 1
ATOM 2382 C CA . ILE B 1 147 ? 2.082 -11.93 -8.758 1 91.44 147 ILE B CA 1
ATOM 2383 C C . ILE B 1 147 ? 3.436 -11.758 -9.445 1 91.44 147 ILE B C 1
ATOM 2385 O O . ILE B 1 147 ? 4.098 -12.742 -9.781 1 91.44 147 ILE B O 1
ATOM 2389 N N . LEU B 1 148 ? 3.824 -10.523 -9.578 1 91.31 148 LEU B N 1
ATOM 2390 C CA . LEU B 1 148 ? 5.117 -10.234 -10.188 1 91.31 148 LEU B CA 1
ATOM 2391 C C . LEU B 1 148 ? 6.258 -10.773 -9.336 1 91.31 148 LEU B C 1
ATOM 2393 O O . LEU B 1 148 ? 7.242 -11.289 -9.867 1 91.31 148 LEU B O 1
ATOM 2397 N N . ALA B 1 149 ? 6.156 -10.617 -8.031 1 92.56 149 ALA B N 1
ATOM 2398 C CA . ALA B 1 149 ? 7.184 -11.133 -7.121 1 92.56 149 ALA B CA 1
ATOM 2399 C C . ALA B 1 149 ? 7.309 -12.648 -7.234 1 92.56 149 ALA B C 1
ATOM 2401 O O . ALA B 1 149 ? 8.414 -13.188 -7.27 1 92.56 149 ALA B O 1
ATOM 2402 N N . GLU B 1 150 ? 6.195 -13.32 -7.305 1 88.88 150 GLU B N 1
ATOM 2403 C CA . GLU B 1 150 ? 6.211 -14.773 -7.445 1 88.88 150 GLU B CA 1
ATOM 2404 C C . GLU B 1 150 ? 6.855 -15.195 -8.758 1 88.88 150 GLU B C 1
ATOM 2406 O O . GLU B 1 150 ? 7.582 -16.188 -8.812 1 88.88 150 GLU B O 1
ATOM 2411 N N . ASP B 1 151 ? 6.539 -14.484 -9.797 1 86.5 151 ASP B N 1
ATOM 2412 C CA . ASP B 1 151 ? 7.152 -14.773 -11.086 1 86.5 151 ASP B CA 1
ATOM 2413 C C . ASP B 1 151 ? 8.672 -14.672 -11.016 1 86.5 151 ASP B C 1
ATOM 2415 O O . ASP B 1 151 ? 9.391 -15.5 -11.578 1 86.5 151 ASP B O 1
ATOM 2419 N N . LEU B 1 152 ? 9.156 -13.672 -10.352 1 87.62 152 LEU B N 1
ATOM 2420 C CA . LEU B 1 152 ? 10.594 -13.469 -10.219 1 87.62 152 LEU B CA 1
ATOM 2421 C C . LEU B 1 152 ? 11.219 -14.594 -9.398 1 87.62 152 LEU B C 1
ATOM 2423 O O . LEU B 1 152 ? 12.227 -15.18 -9.805 1 87.62 152 LEU B O 1
ATOM 2427 N N . ILE B 1 153 ? 10.594 -14.891 -8.266 1 82.94 153 ILE B N 1
ATOM 2428 C CA . ILE B 1 153 ? 11.125 -15.891 -7.348 1 82.94 153 ILE B CA 1
ATOM 2429 C C . ILE B 1 153 ? 11.031 -17.281 -7.988 1 82.94 153 ILE B C 1
ATOM 2431 O O . ILE B 1 153 ? 11.914 -18.125 -7.793 1 82.94 153 ILE B O 1
ATOM 2435 N N . GLY B 1 154 ? 9.898 -17.5 -8.57 1 76.25 154 GLY B N 1
ATOM 2436 C CA . GLY B 1 154 ? 9.727 -18.766 -9.25 1 76.25 154 GLY B CA 1
ATOM 2437 C C . GLY B 1 154 ? 10.758 -19.016 -10.336 1 76.25 154 GLY B C 1
ATOM 2438 O O . GLY B 1 154 ? 10.984 -20.156 -10.75 1 76.25 154 GLY B O 1
ATOM 2439 N N . ASP B 1 155 ? 11.133 -18 -10.828 1 63.03 155 ASP B N 1
ATOM 2440 C CA . ASP B 1 155 ? 12.18 -18.125 -11.844 1 63.03 155 ASP B CA 1
ATOM 2441 C C . ASP B 1 155 ? 13.469 -18.656 -11.242 1 63.03 155 ASP B C 1
ATOM 2443 O O . ASP B 1 155 ? 14.445 -18.906 -11.953 1 63.03 155 ASP B O 1
ATOM 2447 N N . ASN B 1 156 ? 13.516 -19.172 -10.008 1 60.62 156 ASN B N 1
ATOM 2448 C CA . ASN B 1 156 ? 14.531 -19.75 -9.141 1 60.62 156 ASN B CA 1
ATOM 2449 C C . ASN B 1 156 ? 15.828 -20.031 -9.898 1 60.62 156 ASN B C 1
ATOM 2451 O O . ASN B 1 156 ? 16.594 -20.922 -9.516 1 60.62 156 ASN B O 1
ATOM 2455 N N . SER B 1 157 ? 15.945 -19.531 -11.07 1 51.28 157 SER B N 1
ATOM 2456 C CA . SER B 1 157 ? 17.188 -19.953 -11.695 1 51.28 157 SER B CA 1
ATOM 2457 C C . SER B 1 157 ? 18.375 -19.188 -11.125 1 51.28 157 SER B C 1
ATOM 2459 O O . SER B 1 157 ? 19.531 -19.484 -11.453 1 51.28 157 SER B O 1
ATOM 2461 N N . GLY B 1 158 ? 18.062 -18.062 -10.414 1 50.69 158 GLY B N 1
ATOM 2462 C CA . GLY B 1 158 ? 19.312 -17.391 -10.109 1 50.69 158 GLY B CA 1
ATOM 2463 C C . GLY B 1 158 ? 20.109 -18.078 -9.016 1 50.69 158 GLY B C 1
ATOM 2464 O O . GLY B 1 158 ? 19.531 -18.672 -8.102 1 50.69 158 GLY B O 1
ATOM 2465 N N . ASN B 1 159 ? 21.141 -18.672 -9.289 1 55.94 159 ASN B N 1
ATOM 2466 C CA . ASN B 1 159 ? 22.172 -19.422 -8.578 1 55.94 159 ASN B CA 1
ATOM 2467 C C . ASN B 1 159 ? 22.969 -18.516 -7.641 1 55.94 159 ASN B C 1
ATOM 2469 O O . ASN B 1 159 ? 23.969 -17.906 -8.055 1 55.94 159 ASN B O 1
ATOM 2473 N N . CYS B 1 160 ? 22.312 -17.5 -7.02 1 58.03 160 CYS B N 1
ATOM 2474 C CA . CYS B 1 160 ? 23.312 -17.062 -6.055 1 58.03 160 CYS B CA 1
ATOM 2475 C C . CYS B 1 160 ? 23.172 -17.812 -4.738 1 58.03 160 CYS B C 1
ATOM 2477 O O . CYS B 1 160 ? 22.094 -18.297 -4.41 1 58.03 160 CYS B O 1
#

Nearest PDB structures (foldseek):
  8r20-assembly1_B  TM=6.917E-01  e=1.354E-04  Micromonospora
  4ovm-assembly4_G  TM=5.358E-01  e=7.564E-05  Streptomyces carzinostaticus subsp. neocarzinostaticus
  4ovm-assembly1_A  TM=5.174E-01  e=5.473E-05  Streptomyces carzinostaticus subsp. neocarzinostaticus
  3cu3-assembly1_A-2  TM=5.212E-01  e=1.445E-04  Nostoc punctiforme PCC 73102
  5u6y-assembly1_A  TM=5.260E-01  e=3.022E-03  Rattus norvegicus

Radius of gyration: 25.11 Å; Cα contacts (8 Å, |Δi|>4): 659; chains: 2; bounding box: 48×96×84 Å